Protein AF-A0A951RKL4-F1 (afdb_monomer)

pLDDT: mean 76.98, std 18.25, range [34.16, 98.31]

Mean predicted aligned error: 11.31 Å

Radius of gyration: 22.38 Å; Cα contacts (8 Å, |Δi|>4): 393; chains: 1; bounding box: 59×77×43 Å

Sequence (229 aa):
MKKLFLLIILLLFMQCKGRINQENKEESFIKIDVNESFELIGIPLSTVEEREKELNYKFEFQTIEKQQIYHQDDSQRIEIFIERIKGWNDPGDFHRIRIKKQEKEFVFFNSDGWVIIGEYETQYLNSFSETNEIKSSYVSVQKASDKDILLFAFGYVYASQPGLLSILNLSRFEKPVLIFNDNYNLYNYEDINGDGMLDIMVTKFDKDEVTGLVDFKTYLLKNGGYYIQ

Foldseek 3Di:
DVVVVVVVVVVVVVVPPDPPPPPCPPQPFPFPPPPPADDDPDDDDPDPVSVCVVPVVVFDKDFPDKDWDAQPVDNWIKIWTFIATPPDDADAPTFWIWIDTPNDIDIDGHPQYFDFPCPQQVPAPPVQVVQFPDPDRAWGWHDQASQWIKIWTWGDQVVHQPTWIWIWTPGNDPHIGTQDTDRWDFRDWADPPPPRGTKTKTFRDDPVPDPDDPGIWIFDDPDSHTGTD

Structure (mmCIF, N/CA/C/O backbone):
data_AF-A0A951RKL4-F1
#
_entry.id   AF-A0A951RKL4-F1
#
loop_
_atom_site.group_PDB
_atom_site.id
_atom_site.type_symbol
_atom_site.label_atom_id
_atom_site.label_alt_id
_atom_site.label_comp_id
_atom_site.label_asym_id
_atom_site.label_entity_id
_atom_site.label_seq_id
_atom_site.pdbx_PDB_ins_code
_atom_site.Cartn_x
_atom_site.Cartn_y
_atom_site.Cartn_z
_atom_site.occupancy
_atom_site.B_iso_or_equiv
_atom_site.auth_seq_id
_atom_site.auth_comp_id
_atom_site.auth_asym_id
_atom_site.auth_atom_id
_atom_site.pdbx_PDB_model_num
ATOM 1 N N . MET A 1 1 ? -38.772 53.964 9.518 1.00 61.25 1 MET A N 1
ATOM 2 C CA . MET A 1 1 ? -38.969 53.465 8.135 1.00 61.25 1 MET A CA 1
ATOM 3 C C . MET A 1 1 ? -37.735 52.777 7.539 1.00 61.25 1 MET A C 1
ATOM 5 O O . MET A 1 1 ? -37.883 51.650 7.097 1.00 61.25 1 MET A O 1
ATOM 9 N N . LYS A 1 2 ? -36.514 53.344 7.596 1.00 66.69 2 LYS A N 1
ATOM 10 C CA . LYS A 1 2 ? -35.304 52.710 7.008 1.00 66.69 2 LYS A CA 1
ATOM 11 C C . LYS A 1 2 ? -34.968 51.295 7.528 1.00 66.69 2 LYS A C 1
ATOM 13 O O . LYS A 1 2 ? -34.553 50.450 6.748 1.00 66.69 2 LYS A O 1
ATOM 18 N N . LYS A 1 3 ? -35.205 51.006 8.816 1.00 69.88 3 LYS A N 1
ATOM 19 C CA . LYS A 1 3 ? -34.951 49.672 9.404 1.00 69.88 3 LYS A CA 1
ATOM 20 C C . LYS A 1 3 ? -35.921 48.581 8.921 1.00 69.88 3 LYS A C 1
ATOM 22 O O . LYS A 1 3 ? -35.529 47.427 8.845 1.00 69.88 3 LYS A O 1
ATOM 27 N N . LEU A 1 4 ? -37.154 48.948 8.556 1.00 77.31 4 LEU A N 1
ATOM 28 C CA . LEU A 1 4 ? -38.146 47.995 8.043 1.00 77.31 4 LEU A CA 1
ATOM 29 C C . LEU A 1 4 ? -37.824 47.586 6.597 1.00 77.31 4 LEU A C 1
ATOM 31 O O . LEU A 1 4 ? -37.998 46.432 6.225 1.00 77.31 4 LEU A O 1
ATOM 35 N N . PHE A 1 5 ? -37.275 48.516 5.810 1.00 82.38 5 PHE A N 1
ATOM 36 C CA . PHE A 1 5 ? -36.874 48.259 4.426 1.00 82.38 5 PHE A CA 1
ATOM 37 C C . PHE A 1 5 ? -35.684 47.290 4.335 1.00 82.38 5 PHE A C 1
ATOM 39 O O . PHE A 1 5 ? -35.676 46.402 3.489 1.00 82.38 5 PHE A O 1
ATOM 46 N N . LEU A 1 6 ? -34.718 47.394 5.258 1.00 81.31 6 LEU A N 1
ATOM 47 C CA . LEU A 1 6 ? -33.574 46.477 5.310 1.00 81.31 6 LEU A CA 1
ATOM 48 C C . LEU A 1 6 ? -33.990 45.036 5.660 1.00 81.31 6 LEU A C 1
ATOM 50 O O . LEU A 1 6 ? -33.433 44.089 5.113 1.00 81.31 6 LEU A O 1
ATOM 54 N N . LEU A 1 7 ? -34.986 44.870 6.539 1.00 80.00 7 LEU A N 1
ATOM 55 C CA . LEU A 1 7 ? -35.476 43.553 6.957 1.00 80.00 7 LEU A CA 1
ATOM 56 C C . LEU A 1 7 ? -36.203 42.823 5.814 1.00 80.00 7 LEU A C 1
ATOM 58 O O . LEU A 1 7 ? -36.042 41.618 5.650 1.00 80.00 7 LEU A O 1
ATOM 62 N N . ILE A 1 8 ? -36.960 43.561 4.996 1.00 79.50 8 ILE A N 1
ATOM 63 C CA . ILE A 1 8 ? -37.672 43.009 3.834 1.00 79.50 8 ILE A CA 1
ATOM 64 C C . ILE A 1 8 ? -36.682 42.571 2.746 1.00 79.50 8 ILE A C 1
ATOM 66 O O . ILE A 1 8 ? -36.853 41.502 2.167 1.00 79.50 8 ILE A O 1
ATOM 70 N N . ILE A 1 9 ? -35.609 43.337 2.516 1.00 76.12 9 ILE A N 1
ATOM 71 C CA . ILE A 1 9 ? -34.545 42.940 1.580 1.00 76.12 9 ILE A CA 1
ATOM 72 C C . ILE A 1 9 ? -33.850 41.662 2.071 1.00 76.12 9 ILE A C 1
ATOM 74 O O . ILE A 1 9 ? -33.654 40.740 1.284 1.00 76.12 9 ILE A O 1
ATOM 78 N N . LEU A 1 10 ? -33.549 41.557 3.370 1.00 74.56 10 LEU A N 1
ATOM 79 C CA . LEU A 1 10 ? -32.915 40.359 3.931 1.00 74.56 10 LEU A CA 1
ATOM 80 C C . LEU A 1 10 ? -33.807 39.107 3.803 1.00 74.56 10 LEU A C 1
ATOM 82 O O . LEU A 1 10 ? -33.312 38.023 3.503 1.00 74.56 10 LEU A O 1
ATOM 86 N N . LEU A 1 11 ? -35.124 39.262 3.982 1.00 73.38 11 LEU A N 1
ATOM 87 C CA . LEU A 1 11 ? -36.099 38.176 3.833 1.00 73.38 11 LEU A CA 1
ATOM 88 C C . LEU A 1 11 ? -36.270 37.730 2.373 1.00 73.38 11 LEU A C 1
ATOM 90 O O . LEU A 1 11 ? -36.430 36.537 2.123 1.00 73.38 11 LEU A O 1
ATOM 94 N N . LEU A 1 12 ? -36.175 38.651 1.410 1.00 69.81 12 LEU A N 1
ATOM 95 C CA . LEU A 1 12 ? -36.237 38.323 -0.019 1.00 69.81 12 LEU A CA 1
ATOM 96 C C . LEU A 1 12 ? -34.992 37.559 -0.497 1.00 69.81 12 LEU A C 1
ATOM 98 O O . LEU A 1 12 ? -35.121 36.634 -1.296 1.00 69.81 12 LEU A O 1
ATOM 102 N N . PHE A 1 13 ? -33.805 37.859 0.042 1.00 64.69 13 PHE A N 1
ATOM 103 C CA . PHE A 1 13 ? -32.594 37.086 -0.267 1.00 64.69 13 PHE A CA 1
ATOM 104 C C . PHE A 1 13 ? -32.631 35.656 0.293 1.00 64.69 13 PHE A C 1
ATOM 106 O O . PHE A 1 13 ? -32.022 34.762 -0.292 1.00 64.69 13 PHE A O 1
ATOM 113 N N . MET A 1 14 ? -33.384 35.399 1.368 1.00 63.56 14 MET A N 1
ATOM 114 C CA . MET A 1 14 ? -33.517 34.044 1.919 1.00 63.56 14 MET A CA 1
ATOM 115 C C . MET A 1 14 ? -34.489 33.137 1.151 1.00 63.56 14 MET A C 1
ATOM 117 O O . MET A 1 14 ? -34.418 31.921 1.319 1.00 63.56 14 MET A O 1
ATOM 121 N N . GLN A 1 15 ? -35.351 33.676 0.281 1.00 58.81 15 GLN A N 1
ATOM 122 C CA . GLN A 1 15 ? -36.270 32.858 -0.528 1.00 58.81 15 GLN A CA 1
ATOM 123 C C . GLN A 1 15 ? -35.710 32.436 -1.896 1.00 58.81 15 GLN A C 1
ATOM 125 O O . GLN A 1 15 ? -36.295 31.578 -2.550 1.00 58.81 15 GLN A O 1
ATOM 130 N N . CYS A 1 16 ? -34.535 32.934 -2.295 1.00 50.88 16 CYS A N 1
ATOM 131 C CA . CYS A 1 16 ? -33.830 32.509 -3.512 1.00 50.88 16 CYS A CA 1
ATOM 132 C C . CYS A 1 16 ? -32.824 31.369 -3.266 1.00 50.88 16 CYS A C 1
ATOM 134 O O . CYS A 1 16 ? -31.763 31.325 -3.887 1.00 50.88 16 CYS A O 1
ATOM 136 N N . LYS A 1 17 ? -33.136 30.404 -2.391 1.00 54.94 17 LYS A N 1
ATOM 137 C CA . LYS A 1 17 ? -32.469 29.095 -2.459 1.00 54.94 17 LYS A CA 1
ATOM 138 C C . LYS A 1 17 ? -33.108 28.315 -3.600 1.00 54.94 17 LYS A C 1
ATOM 140 O O . LYS A 1 17 ? -34.121 27.644 -3.422 1.00 54.94 17 LYS A O 1
ATOM 145 N N . GLY A 1 18 ? -32.531 28.490 -4.788 1.00 51.53 18 GLY A N 1
ATOM 146 C CA . GLY A 1 18 ? -32.876 27.734 -5.980 1.00 51.53 18 GLY A CA 1
ATOM 147 C C . GLY A 1 18 ? -32.948 26.250 -5.648 1.00 51.53 18 GLY A C 1
ATOM 148 O O . GLY A 1 18 ? -32.015 25.673 -5.093 1.00 51.53 18 GLY A O 1
ATOM 149 N N . ARG A 1 19 ? -34.096 25.656 -5.961 1.00 47.16 19 ARG A N 1
ATOM 150 C CA . ARG A 1 19 ? -34.312 24.216 -5.944 1.00 47.16 19 ARG A CA 1
ATOM 151 C C . ARG A 1 19 ? -33.462 23.649 -7.079 1.00 47.16 19 ARG A C 1
ATOM 153 O O . ARG A 1 19 ? -33.924 23.533 -8.208 1.00 47.16 19 ARG A O 1
ATOM 160 N N . ILE A 1 20 ? -32.180 23.421 -6.802 1.00 52.56 20 ILE A N 1
ATOM 161 C CA . ILE A 1 20 ? -31.323 22.624 -7.670 1.00 52.56 20 ILE A CA 1
ATOM 162 C C . ILE A 1 20 ? -31.970 21.244 -7.655 1.00 52.56 20 ILE A C 1
ATOM 164 O O . ILE A 1 20 ? -32.036 20.602 -6.607 1.00 52.56 20 ILE A O 1
ATOM 168 N N . ASN A 1 21 ? -32.546 20.847 -8.788 1.00 41.78 21 ASN A N 1
ATOM 169 C CA . ASN A 1 21 ? -32.961 19.473 -9.004 1.00 41.78 21 ASN A CA 1
ATOM 170 C C . ASN A 1 21 ? -31.683 18.637 -8.925 1.00 41.78 21 ASN A C 1
ATOM 172 O O . ASN A 1 21 ? -30.937 18.556 -9.896 1.00 41.78 21 ASN A O 1
ATOM 176 N N . GLN A 1 22 ? -31.398 18.087 -7.745 1.00 46.16 22 GLN A N 1
ATOM 177 C CA . GLN A 1 22 ? -30.510 16.945 -7.628 1.00 46.16 22 GLN A CA 1
ATOM 178 C C . GLN A 1 22 ? -31.199 15.829 -8.404 1.00 46.16 22 GLN A C 1
ATOM 180 O O . GLN A 1 22 ? -32.142 15.204 -7.921 1.00 46.16 22 GLN A O 1
ATOM 185 N N . GLU A 1 23 ? -30.792 15.656 -9.659 1.00 45.03 23 GLU A N 1
ATOM 186 C CA . GLU A 1 23 ? -30.978 14.389 -10.342 1.00 45.03 23 GLU A CA 1
ATOM 187 C C . GLU A 1 23 ? -30.415 13.321 -9.407 1.00 45.03 23 GLU A C 1
ATOM 189 O O . GLU A 1 23 ? -29.250 13.387 -9.009 1.00 45.03 23 GLU A O 1
ATOM 194 N N . ASN A 1 24 ? -31.279 12.395 -8.987 1.00 38.66 24 ASN A N 1
ATOM 195 C CA . ASN A 1 24 ? -30.884 11.191 -8.273 1.00 38.66 24 ASN A CA 1
ATOM 196 C C . ASN A 1 24 ? -29.964 10.400 -9.205 1.00 38.66 24 ASN A C 1
ATOM 198 O O . ASN A 1 24 ? -30.419 9.552 -9.969 1.00 38.66 24 ASN A O 1
ATOM 202 N N . LYS A 1 25 ? -28.672 10.724 -9.180 1.00 44.38 25 LYS A N 1
ATOM 203 C CA . LYS A 1 25 ? -27.627 9.877 -9.727 1.00 44.38 25 LYS A CA 1
ATOM 204 C C . LYS A 1 25 ? -27.652 8.638 -8.838 1.00 44.38 25 LYS A C 1
ATOM 206 O O . LYS A 1 25 ? -27.271 8.716 -7.674 1.00 44.38 25 LYS A O 1
ATOM 211 N N . GLU A 1 26 ? -28.242 7.553 -9.335 1.00 42.75 26 GLU A N 1
ATOM 212 C CA . GLU A 1 26 ? -28.232 6.269 -8.640 1.00 42.75 26 GLU A CA 1
ATOM 213 C C . GLU A 1 26 ? -26.770 5.900 -8.378 1.00 42.75 26 GLU A C 1
ATOM 215 O O . GLU A 1 26 ? -26.019 5.604 -9.305 1.00 42.75 26 GLU A O 1
ATOM 220 N N . GLU A 1 27 ? -26.350 5.998 -7.116 1.00 43.22 27 GLU A N 1
ATOM 221 C CA . GLU A 1 27 ? -25.042 5.528 -6.675 1.00 43.22 27 GLU A CA 1
ATOM 222 C C . GLU A 1 27 ? -24.987 4.022 -6.952 1.00 43.22 27 GLU A C 1
ATOM 224 O O . GLU A 1 27 ? -25.709 3.227 -6.344 1.00 43.22 27 GLU A O 1
ATOM 229 N N . SER A 1 28 ? -24.178 3.615 -7.928 1.00 38.25 28 SER A N 1
ATOM 230 C CA . SER A 1 28 ? -23.975 2.205 -8.230 1.00 38.25 28 SER A CA 1
ATOM 231 C C . SER A 1 28 ? -23.037 1.610 -7.184 1.00 38.25 28 SER A C 1
ATOM 233 O O . SER A 1 28 ? -21.819 1.731 -7.276 1.00 38.25 28 SER A O 1
ATOM 235 N N . PHE A 1 29 ? -23.604 0.965 -6.168 1.00 37.22 29 PHE A N 1
ATOM 236 C CA . PHE A 1 29 ? -22.826 0.299 -5.128 1.00 37.22 29 PHE A CA 1
ATOM 237 C C . PHE A 1 29 ? -22.228 -1.006 -5.661 1.00 37.22 29 PHE A C 1
ATOM 239 O O . PHE A 1 29 ? -22.932 -2.006 -5.810 1.00 37.22 29 PHE A O 1
ATOM 246 N N . ILE A 1 30 ? -20.915 -1.031 -5.891 1.00 40.28 30 ILE A N 1
ATOM 247 C CA . ILE A 1 30 ? -20.192 -2.297 -6.033 1.00 40.28 30 ILE A CA 1
ATOM 248 C C . ILE A 1 30 ? -19.962 -2.835 -4.625 1.00 40.28 30 ILE A C 1
ATOM 250 O O . ILE A 1 30 ? -19.127 -2.341 -3.870 1.00 40.28 30 ILE A O 1
ATOM 254 N N . LYS A 1 31 ? -20.757 -3.833 -4.242 1.00 41.31 31 LYS A N 1
ATOM 255 C CA . LYS A 1 31 ? -20.554 -4.561 -2.995 1.00 41.31 31 LYS A CA 1
ATOM 256 C C . LYS A 1 31 ? -19.381 -5.511 -3.213 1.00 41.31 31 LYS A C 1
ATOM 258 O O . LYS A 1 31 ? -19.539 -6.532 -3.869 1.00 41.31 31 LYS A O 1
ATOM 263 N N . ILE A 1 32 ? -18.215 -5.150 -2.692 1.00 44.19 32 ILE A N 1
ATOM 264 C CA . ILE A 1 32 ? -17.063 -6.050 -2.678 1.00 44.19 32 ILE A CA 1
ATOM 265 C C . ILE A 1 32 ? -17.410 -7.236 -1.776 1.00 44.19 32 ILE A C 1
ATOM 267 O O . ILE A 1 32 ? -17.592 -7.063 -0.567 1.00 44.19 32 ILE A O 1
ATOM 271 N N . ASP A 1 33 ? -17.535 -8.428 -2.359 1.00 44.62 33 ASP A N 1
ATOM 272 C CA . ASP A 1 33 ? -17.626 -9.653 -1.575 1.00 44.62 33 ASP A CA 1
ATOM 273 C C . ASP A 1 33 ? -16.240 -9.956 -1.006 1.00 44.62 33 ASP A C 1
ATOM 275 O O . ASP A 1 33 ? -15.309 -10.319 -1.715 1.00 44.62 33 ASP A O 1
ATOM 279 N N . VAL A 1 34 ? -16.090 -9.781 0.305 1.00 43.56 34 VAL A N 1
ATOM 280 C CA . VAL A 1 34 ? -14.826 -10.018 1.020 1.00 43.56 34 VAL A CA 1
ATOM 281 C C . VAL A 1 34 ? -14.437 -11.512 1.011 1.00 43.56 34 VAL A C 1
ATOM 283 O O . VAL A 1 34 ? -13.336 -11.861 1.438 1.00 43.56 34 VAL A O 1
ATOM 286 N N . ASN A 1 35 ? -15.321 -12.401 0.532 1.00 39.44 35 ASN A N 1
ATOM 287 C CA . ASN A 1 35 ? -15.018 -13.814 0.296 1.00 39.44 35 ASN A CA 1
ATOM 288 C C . ASN A 1 35 ? -14.429 -14.097 -1.092 1.00 39.44 35 ASN A C 1
ATOM 290 O O . ASN A 1 35 ? -13.908 -15.193 -1.304 1.00 39.44 35 ASN A O 1
ATOM 294 N N . GLU A 1 36 ? -14.476 -13.142 -2.021 1.00 36.69 36 GLU A N 1
ATOM 295 C CA . GLU A 1 36 ? -13.765 -13.250 -3.288 1.00 36.69 36 GLU A CA 1
ATOM 296 C C . GLU A 1 36 ? -12.324 -12.807 -3.052 1.00 36.69 36 GLU A C 1
ATOM 298 O O . GLU A 1 36 ? -12.005 -11.642 -2.817 1.00 36.69 36 GLU A O 1
ATOM 303 N N . SER A 1 37 ? -11.427 -13.787 -3.016 1.00 34.16 37 SER A N 1
ATOM 304 C CA . SER A 1 37 ? -9.998 -13.541 -2.936 1.00 34.16 37 SER A CA 1
ATOM 305 C C . SER A 1 37 ? -9.585 -12.693 -4.132 1.00 34.16 37 SER A C 1
ATOM 307 O O . SER A 1 37 ? -9.582 -13.197 -5.252 1.00 34.16 37 SER A O 1
ATOM 309 N N . PHE A 1 38 ? -9.231 -11.430 -3.896 1.00 34.81 38 PHE A N 1
ATOM 310 C CA . PHE A 1 38 ? -8.643 -10.576 -4.917 1.00 34.81 38 PHE A CA 1
ATOM 311 C C . PHE A 1 38 ? -7.459 -11.304 -5.551 1.00 34.81 38 PHE A C 1
ATOM 313 O O . PHE A 1 38 ? -6.471 -11.633 -4.883 1.00 34.81 38 PHE A O 1
ATOM 320 N N . GLU A 1 39 ? -7.629 -11.637 -6.827 1.00 34.84 39 GLU A N 1
ATOM 321 C CA . GLU A 1 39 ? -6.631 -12.305 -7.637 1.00 34.84 39 GLU A CA 1
ATOM 322 C C . GLU A 1 39 ? -5.405 -11.399 -7.732 1.00 34.84 39 GLU A C 1
ATOM 324 O O . GLU A 1 39 ? -5.402 -10.345 -8.364 1.00 34.84 39 GLU A O 1
ATOM 329 N N . LEU A 1 40 ? -4.337 -11.839 -7.073 1.00 40.59 40 LEU A N 1
ATOM 330 C CA . LEU A 1 40 ? -2.988 -11.570 -7.535 1.00 40.59 40 LEU A CA 1
ATOM 331 C C . LEU A 1 40 ? -2.926 -11.937 -9.021 1.00 40.59 40 LEU A C 1
ATOM 333 O O . LEU A 1 40 ? -3.221 -13.077 -9.382 1.00 40.59 40 LEU A O 1
ATOM 337 N N . ILE A 1 41 ? -2.577 -10.966 -9.863 1.00 39.69 41 ILE A N 1
ATOM 338 C CA . ILE A 1 41 ? -2.379 -11.176 -11.295 1.00 39.69 41 ILE A CA 1
ATOM 339 C C . ILE A 1 41 ? -1.267 -12.222 -11.456 1.00 39.69 41 ILE A C 1
ATOM 341 O O . ILE A 1 41 ? -0.130 -12.002 -11.046 1.00 39.69 41 ILE A O 1
ATOM 345 N N . GLY A 1 42 ? -1.635 -13.383 -12.002 1.00 34.69 42 GLY A N 1
ATOM 346 C CA . GLY A 1 42 ? -0.745 -14.516 -12.255 1.00 34.69 42 GLY A CA 1
ATOM 347 C C . GLY A 1 42 ? -1.362 -15.850 -11.828 1.00 34.69 42 GLY A C 1
ATOM 348 O O . GLY A 1 42 ? -1.323 -16.177 -10.653 1.00 34.69 42 GLY A O 1
ATOM 349 N N . ILE A 1 43 ? -1.911 -16.582 -12.811 1.00 39.00 43 ILE A N 1
ATOM 350 C CA . ILE A 1 43 ? -2.326 -18.008 -12.862 1.00 39.00 43 ILE A CA 1
ATOM 351 C C . ILE A 1 43 ? -2.906 -18.618 -11.558 1.00 39.00 43 ILE A C 1
ATOM 353 O O . ILE A 1 43 ? -2.219 -18.690 -10.542 1.00 39.00 43 ILE A O 1
ATOM 357 N N . PRO A 1 44 ? -4.125 -19.200 -11.585 1.00 36.09 44 PRO A N 1
ATOM 358 C CA . PRO A 1 44 ? -4.753 -19.772 -10.396 1.00 36.09 44 PRO A CA 1
ATOM 359 C C . PRO A 1 44 ? -3.930 -20.932 -9.817 1.00 36.09 44 PRO A C 1
ATOM 361 O O . PRO A 1 44 ? -3.906 -22.039 -10.352 1.00 36.09 44 PRO A O 1
ATOM 364 N N . LEU A 1 45 ? -3.289 -20.671 -8.682 1.00 46.03 45 LEU A N 1
ATOM 365 C CA . LEU A 1 45 ? -2.742 -21.672 -7.775 1.00 46.03 45 LEU A CA 1
ATOM 366 C C . LEU A 1 45 ? -3.694 -21.736 -6.579 1.00 46.03 45 LEU A C 1
ATOM 368 O O . LEU A 1 45 ? -3.924 -20.732 -5.902 1.00 46.03 45 LEU A O 1
ATOM 372 N N . SER A 1 46 ? -4.308 -22.900 -6.374 1.00 47.50 46 SER A N 1
ATOM 373 C CA . SER A 1 46 ? -5.513 -23.104 -5.558 1.00 47.50 46 SER A CA 1
ATOM 374 C C . SER A 1 46 ? -5.387 -22.721 -4.081 1.00 47.50 46 SER A C 1
ATOM 376 O O . SER A 1 46 ? -6.407 -22.567 -3.411 1.00 47.50 46 SER A O 1
ATOM 378 N N . THR A 1 47 ? -4.173 -22.533 -3.554 1.00 58.91 47 THR A N 1
ATOM 379 C CA . THR A 1 47 ? -3.948 -22.133 -2.159 1.00 58.91 47 THR A CA 1
ATOM 380 C C . THR A 1 47 ? -2.743 -21.194 -1.998 1.00 58.91 47 THR A C 1
ATOM 382 O O . THR A 1 47 ? -1.815 -21.177 -2.807 1.00 58.91 47 THR A O 1
ATOM 385 N N . VAL A 1 48 ? -2.742 -20.378 -0.933 1.00 55.81 48 VAL A N 1
ATOM 386 C CA . VAL A 1 48 ? -1.583 -19.543 -0.541 1.00 55.81 48 VAL A CA 1
ATOM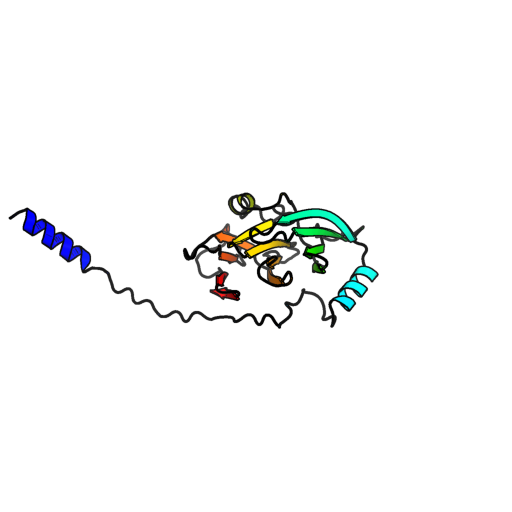 387 C C . VAL A 1 48 ? -0.363 -20.414 -0.220 1.00 55.81 48 VAL A C 1
ATOM 389 O O . VAL A 1 48 ? 0.737 -20.066 -0.624 1.00 55.81 48 VAL A O 1
ATOM 392 N N . GLU A 1 49 ? -0.558 -21.578 0.407 1.00 60.66 49 GLU A N 1
ATOM 393 C CA . GLU A 1 49 ? 0.522 -22.534 0.697 1.00 60.66 49 GLU A CA 1
ATOM 394 C C . GLU A 1 49 ? 1.154 -23.113 -0.575 1.00 60.66 49 GLU A C 1
ATOM 396 O O . GLU A 1 49 ? 2.375 -23.234 -0.650 1.00 60.66 49 GLU A O 1
ATOM 401 N N . GLU A 1 50 ? 0.363 -23.433 -1.605 1.00 60.34 50 GLU A N 1
ATOM 402 C CA . GLU A 1 50 ? 0.894 -23.877 -2.901 1.00 60.34 50 GLU A CA 1
ATOM 403 C C . GLU A 1 50 ? 1.641 -22.751 -3.623 1.00 60.34 50 GLU A C 1
ATOM 405 O O . GLU A 1 50 ? 2.723 -22.996 -4.158 1.00 60.34 50 GLU A O 1
ATOM 410 N N . ARG A 1 51 ? 1.129 -21.512 -3.562 1.00 62.53 51 ARG A N 1
ATOM 411 C CA . ARG A 1 51 ? 1.811 -20.320 -4.098 1.00 62.53 51 ARG A CA 1
ATOM 412 C C . ARG A 1 51 ? 3.138 -20.056 -3.409 1.00 62.53 51 ARG A C 1
ATOM 414 O O . ARG A 1 51 ? 4.146 -19.881 -4.083 1.00 62.53 51 ARG A O 1
ATOM 421 N N . GLU A 1 52 ? 3.161 -20.047 -2.082 1.00 61.66 52 GLU A N 1
ATOM 422 C CA . GLU A 1 52 ? 4.387 -19.837 -1.313 1.00 61.66 52 GLU A CA 1
ATOM 423 C C . GLU A 1 52 ? 5.384 -20.965 -1.538 1.00 61.66 52 GLU A C 1
ATOM 425 O O . GLU A 1 52 ? 6.578 -20.705 -1.684 1.00 61.66 52 GLU A O 1
ATOM 430 N N . LYS A 1 53 ? 4.914 -22.213 -1.618 1.00 65.75 53 LYS A N 1
ATOM 431 C CA . LYS A 1 53 ? 5.770 -23.358 -1.916 1.00 65.75 53 LYS A CA 1
ATOM 432 C C . LYS A 1 53 ? 6.370 -23.257 -3.313 1.00 65.75 53 LYS A C 1
ATOM 434 O O . LYS A 1 53 ? 7.560 -23.501 -3.456 1.00 65.75 53 LYS A O 1
ATOM 439 N N . GLU A 1 54 ? 5.594 -22.888 -4.328 1.00 64.25 54 GLU A N 1
ATOM 440 C CA . GLU A 1 54 ? 6.097 -22.776 -5.698 1.00 64.25 54 GLU A CA 1
ATOM 441 C C . GLU A 1 54 ? 7.010 -21.555 -5.888 1.00 64.25 54 GLU A C 1
ATOM 443 O O . GLU A 1 54 ? 8.082 -21.677 -6.483 1.00 64.25 54 GLU A O 1
ATOM 448 N N . LEU A 1 55 ? 6.641 -20.397 -5.333 1.00 66.00 55 LEU A N 1
ATOM 449 C CA . LEU A 1 55 ? 7.443 -19.175 -5.412 1.00 66.00 55 LEU A CA 1
ATOM 450 C C . LEU A 1 55 ? 8.748 -19.298 -4.624 1.00 66.00 55 LEU A C 1
ATOM 452 O O . LEU A 1 55 ? 9.795 -18.952 -5.160 1.00 66.00 55 LEU A O 1
ATOM 456 N N . ASN A 1 56 ? 8.724 -19.840 -3.400 1.00 62.53 56 ASN A N 1
ATOM 457 C CA . ASN A 1 56 ? 9.955 -20.091 -2.639 1.00 62.53 56 ASN A CA 1
ATOM 458 C C . ASN A 1 56 ? 10.792 -21.228 -3.246 1.00 62.53 56 ASN A C 1
ATOM 460 O O . ASN A 1 56 ? 11.997 -21.278 -3.020 1.00 62.53 56 ASN A O 1
ATOM 464 N N . TYR A 1 57 ? 10.184 -22.144 -4.008 1.00 62.12 57 TYR A N 1
ATOM 465 C CA . TYR A 1 57 ? 10.933 -23.162 -4.747 1.00 62.12 57 TYR A CA 1
ATOM 466 C C . TYR A 1 57 ? 11.652 -22.575 -5.970 1.00 62.12 57 TYR A C 1
ATOM 468 O O . TYR A 1 57 ? 12.741 -23.029 -6.313 1.00 62.12 57 TYR A O 1
ATOM 476 N N . LYS A 1 58 ? 11.063 -21.568 -6.626 1.00 73.88 58 LYS A N 1
ATOM 477 C CA . LYS A 1 58 ? 11.622 -20.946 -7.837 1.00 73.88 58 LYS A CA 1
ATOM 478 C C . LYS A 1 58 ? 12.552 -19.767 -7.552 1.00 73.88 58 LYS A C 1
ATOM 480 O O . LYS A 1 58 ? 13.482 -19.545 -8.323 1.00 73.88 58 LYS A O 1
ATOM 485 N N . PHE A 1 59 ? 12.319 -19.025 -6.471 1.00 84.81 59 PHE A N 1
ATOM 486 C CA . PHE A 1 59 ? 12.997 -17.761 -6.206 1.00 84.81 59 PHE A CA 1
ATOM 487 C C . PHE A 1 59 ? 13.502 -17.670 -4.769 1.00 84.81 59 PHE A C 1
ATOM 489 O O . PHE A 1 59 ? 12.771 -17.894 -3.804 1.00 84.81 59 PHE A O 1
ATOM 496 N N . GLU A 1 60 ? 14.7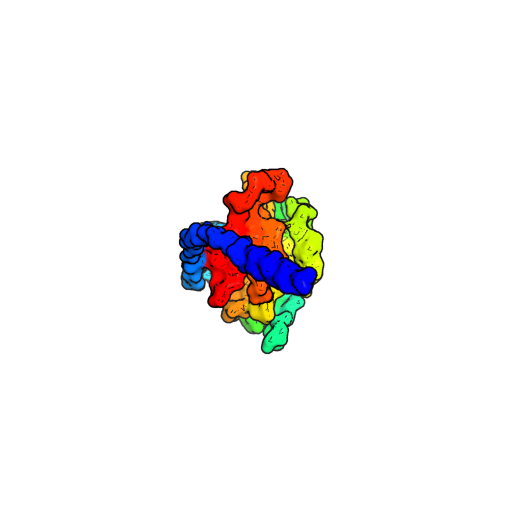55 -17.246 -4.623 1.00 90.88 60 GLU A N 1
ATOM 497 C CA . GLU A 1 60 ? 15.261 -16.778 -3.340 1.00 90.88 60 GLU A CA 1
ATOM 498 C C . GLU A 1 60 ? 14.949 -15.295 -3.174 1.00 90.88 60 GLU A C 1
ATOM 500 O O . GLU A 1 60 ? 15.234 -14.496 -4.062 1.00 90.88 60 GLU A O 1
ATOM 505 N N . PHE A 1 61 ? 14.440 -14.906 -2.008 1.00 92.81 61 PHE A N 1
ATOM 506 C CA . PHE A 1 61 ? 14.166 -13.507 -1.694 1.00 92.81 61 PHE A CA 1
ATOM 507 C C . PHE A 1 61 ? 15.184 -12.944 -0.699 1.00 92.81 61 PHE A C 1
ATOM 509 O O . PHE A 1 61 ? 15.722 -13.652 0.157 1.00 92.81 61 PHE A O 1
ATOM 516 N N . GLN A 1 62 ? 15.447 -11.647 -0.812 1.00 95.81 62 GLN A N 1
ATOM 517 C CA . GLN A 1 62 ? 16.246 -10.860 0.118 1.00 95.81 62 GLN A CA 1
ATOM 518 C C . GLN A 1 62 ? 15.390 -9.721 0.665 1.00 95.81 62 GLN A C 1
ATOM 520 O O . GLN A 1 62 ? 14.860 -8.923 -0.106 1.00 95.81 62 GLN A O 1
ATOM 525 N N . THR A 1 63 ? 15.307 -9.611 1.992 1.00 97.62 63 THR A N 1
ATOM 526 C CA . THR A 1 63 ? 14.760 -8.419 2.648 1.00 97.62 63 THR A CA 1
ATOM 527 C C . THR A 1 63 ? 15.682 -7.234 2.413 1.00 97.62 63 THR A C 1
ATOM 529 O O . THR A 1 63 ? 16.855 -7.271 2.785 1.00 97.62 63 THR A O 1
ATOM 532 N N . ILE A 1 64 ? 15.134 -6.196 1.788 1.00 97.94 64 ILE A N 1
ATOM 533 C CA . ILE A 1 64 ? 15.824 -4.937 1.498 1.00 97.94 64 ILE A CA 1
ATOM 534 C C . ILE A 1 64 ? 15.369 -3.813 2.423 1.00 97.94 64 ILE A C 1
ATOM 536 O O . ILE A 1 64 ? 16.136 -2.890 2.674 1.00 97.94 64 ILE A O 1
ATOM 540 N N . GLU A 1 65 ? 14.167 -3.919 2.991 1.00 98.31 65 GLU A N 1
ATOM 541 C CA . GLU A 1 65 ? 13.682 -2.975 3.989 1.00 98.31 65 GLU A CA 1
ATOM 542 C C . GLU A 1 65 ? 12.787 -3.673 5.016 1.00 98.31 65 GLU A C 1
ATOM 544 O O . GLU A 1 65 ? 12.074 -4.629 4.703 1.00 98.31 65 GLU A O 1
ATOM 549 N N . LYS A 1 66 ? 12.824 -3.190 6.260 1.00 98.12 66 LYS A N 1
ATOM 550 C CA . LYS A 1 66 ? 11.916 -3.607 7.327 1.00 98.12 66 LYS A CA 1
ATOM 551 C C . LYS A 1 66 ? 11.390 -2.377 8.052 1.00 98.12 66 LYS A C 1
ATOM 553 O O . LYS A 1 66 ? 12.173 -1.581 8.560 1.00 98.12 66 LYS A O 1
ATOM 558 N N . GLN A 1 67 ? 10.074 -2.286 8.164 1.00 98.06 67 GLN A N 1
ATOM 559 C CA . GLN A 1 67 ? 9.357 -1.179 8.781 1.00 98.06 67 GLN A CA 1
ATOM 560 C C . GLN A 1 67 ? 8.429 -1.701 9.872 1.00 98.06 67 GLN A C 1
ATOM 562 O O . GLN A 1 67 ? 8.082 -2.886 9.909 1.00 98.06 67 GLN A O 1
ATOM 567 N N . GLN A 1 68 ? 8.075 -0.830 10.809 1.00 96.50 68 GLN A N 1
ATOM 568 C CA . GLN A 1 68 ? 7.202 -1.172 11.925 1.00 96.50 68 GLN A CA 1
ATOM 569 C C . GLN A 1 68 ? 6.252 -0.024 12.198 1.00 96.50 68 GLN A C 1
ATOM 571 O O . GLN A 1 68 ? 6.681 1.124 12.270 1.00 96.50 68 GLN A O 1
ATOM 576 N N . ILE A 1 69 ? 4.987 -0.363 12.401 1.00 94.94 69 ILE A N 1
ATOM 577 C CA . ILE A 1 69 ? 3.944 0.585 12.780 1.00 94.94 69 ILE A CA 1
ATOM 578 C C . ILE A 1 69 ? 3.137 0.032 13.951 1.00 94.94 69 ILE A C 1
ATOM 580 O O . ILE A 1 69 ? 3.093 -1.182 14.187 1.00 94.94 69 ILE A O 1
ATOM 584 N N . TYR A 1 70 ? 2.495 0.942 14.675 1.00 91.31 70 TYR A N 1
ATOM 585 C CA . TYR A 1 70 ? 1.642 0.641 15.817 1.00 91.31 70 TYR A CA 1
ATOM 586 C C . TYR A 1 70 ? 0.244 1.186 15.540 1.00 91.31 70 TYR A C 1
ATOM 588 O O . TYR A 1 70 ? 0.099 2.344 15.144 1.00 91.31 70 TYR A O 1
ATOM 596 N N . HIS A 1 71 ? -0.778 0.354 15.731 1.00 84.38 71 HIS A N 1
ATOM 597 C CA . HIS A 1 71 ? -2.167 0.797 15.658 1.00 84.38 71 HIS A CA 1
ATOM 598 C C . HIS A 1 71 ? -2.537 1.571 16.936 1.00 84.38 71 HIS A C 1
ATOM 600 O O . HIS A 1 71 ? -2.090 1.202 18.019 1.00 84.38 71 HIS A O 1
ATOM 606 N N . GLN A 1 72 ? -3.326 2.648 16.835 1.00 75.00 72 GLN A N 1
ATOM 607 C CA . GLN A 1 72 ? -3.606 3.527 17.985 1.00 75.00 72 GLN A CA 1
ATOM 608 C C . GLN A 1 72 ? -4.373 2.821 19.111 1.00 75.00 72 GLN A C 1
ATOM 610 O O . GLN A 1 72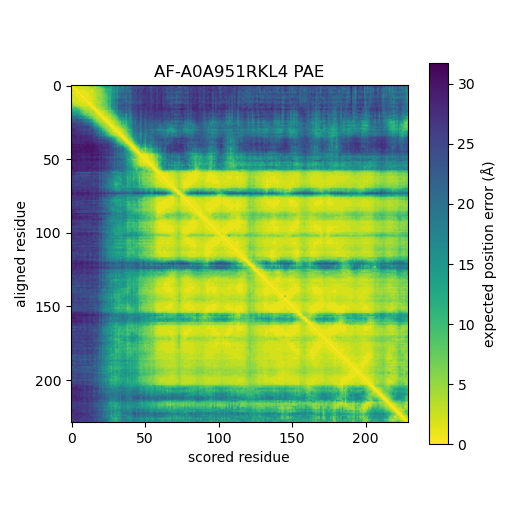 ? -4.045 3.007 20.281 1.00 75.00 72 GLN A O 1
ATOM 615 N N . ASP A 1 73 ? -5.345 1.983 18.753 1.00 71.38 73 ASP A N 1
ATOM 616 C CA . ASP A 1 73 ? -6.224 1.329 19.730 1.00 71.38 73 ASP A CA 1
ATOM 617 C C . ASP A 1 73 ? -5.645 0.061 20.354 1.00 71.38 73 ASP A C 1
ATOM 619 O O . ASP A 1 73 ? -6.224 -0.494 21.287 1.00 71.38 73 ASP A O 1
ATOM 623 N N . ASP A 1 74 ? -4.525 -0.442 19.846 1.00 56.03 74 ASP A N 1
ATOM 624 C CA . ASP A 1 74 ? -4.091 -1.767 20.231 1.00 56.03 74 ASP A CA 1
ATOM 625 C C . ASP A 1 74 ? -2.582 -1.867 20.109 1.00 56.03 74 ASP A C 1
ATOM 627 O O . ASP A 1 74 ? -2.008 -1.577 19.063 1.00 56.03 74 ASP A O 1
ATOM 631 N N . SER A 1 75 ? -1.939 -2.365 21.159 1.00 69.56 75 SER A N 1
ATOM 632 C CA . SER A 1 75 ? -0.528 -2.787 21.221 1.00 69.56 75 SER A CA 1
ATOM 633 C C . SER A 1 75 ? -0.056 -3.725 20.082 1.00 69.56 75 SER A C 1
ATOM 635 O O . SER A 1 75 ? 1.070 -4.227 20.092 1.00 69.56 75 SER A O 1
ATOM 637 N N . GLN A 1 76 ? -0.909 -3.965 19.086 1.00 83.56 76 GLN A N 1
ATOM 638 C CA . GLN A 1 76 ? -0.668 -4.644 17.833 1.00 83.56 76 GLN A CA 1
ATOM 639 C C . GLN A 1 76 ? 0.377 -3.910 16.996 1.00 83.56 76 GLN A C 1
ATOM 641 O O . GLN A 1 76 ? 0.121 -2.967 16.245 1.00 83.56 76 GLN A O 1
ATOM 646 N N . ARG A 1 77 ? 1.588 -4.436 17.113 1.00 92.88 77 ARG A N 1
ATOM 647 C CA . ARG A 1 77 ? 2.703 -4.171 16.221 1.00 92.88 77 ARG A CA 1
ATOM 648 C C . ARG A 1 77 ? 2.469 -4.862 14.879 1.00 92.88 77 ARG A C 1
ATOM 650 O O . ARG A 1 77 ? 2.230 -6.072 14.833 1.00 92.88 77 ARG A O 1
ATOM 657 N N . ILE A 1 78 ? 2.595 -4.095 13.802 1.00 95.00 78 ILE A N 1
ATOM 658 C CA . ILE A 1 78 ? 2.627 -4.603 12.431 1.00 95.00 78 ILE A CA 1
ATOM 659 C C . ILE A 1 78 ? 4.051 -4.408 11.916 1.00 95.00 78 ILE A C 1
ATOM 661 O O . ILE A 1 78 ? 4.570 -3.291 11.911 1.00 95.00 78 ILE A O 1
ATOM 665 N N . GLU A 1 79 ? 4.703 -5.495 11.515 1.00 97.06 79 GLU A N 1
ATOM 666 C CA . GLU A 1 79 ? 6.002 -5.450 10.846 1.00 97.06 79 GLU A CA 1
ATOM 667 C C . GLU A 1 79 ? 5.799 -5.638 9.343 1.00 97.06 79 GLU A C 1
ATOM 669 O O . GLU A 1 79 ? 5.124 -6.572 8.915 1.00 97.06 79 GLU A O 1
ATOM 674 N N . ILE A 1 80 ? 6.404 -4.767 8.546 1.00 97.88 80 ILE A N 1
ATOM 675 C CA . ILE A 1 80 ? 6.350 -4.807 7.086 1.00 97.88 80 ILE A CA 1
ATOM 676 C C . ILE A 1 80 ? 7.763 -5.099 6.593 1.00 97.88 80 ILE A C 1
ATOM 678 O O . ILE A 1 80 ? 8.715 -4.435 6.999 1.00 97.88 80 ILE A O 1
ATOM 682 N N . PHE A 1 81 ? 7.911 -6.096 5.736 1.00 97.62 81 PHE A N 1
ATOM 683 C CA . PHE A 1 81 ? 9.169 -6.487 5.120 1.00 97.62 81 PHE A CA 1
ATOM 684 C C . PHE A 1 81 ? 9.033 -6.313 3.613 1.00 97.62 81 PHE A C 1
ATOM 686 O O . PHE A 1 81 ? 8.143 -6.898 2.994 1.00 97.62 81 PHE A O 1
ATOM 693 N N . ILE A 1 82 ? 9.928 -5.520 3.038 1.00 98.19 82 ILE A N 1
ATOM 694 C CA . ILE A 1 82 ? 10.033 -5.314 1.598 1.00 98.19 82 ILE A CA 1
ATOM 695 C C . ILE A 1 82 ? 11.152 -6.205 1.087 1.00 98.19 82 ILE A C 1
ATOM 697 O O . ILE A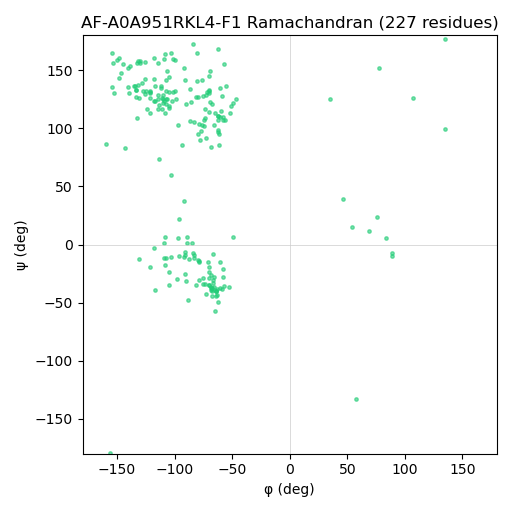 1 82 ? 12.272 -6.192 1.614 1.00 98.19 82 ILE A O 1
ATOM 701 N N . GLU A 1 83 ? 10.834 -7.030 0.099 1.00 96.88 83 GLU A N 1
ATOM 702 C CA . GLU A 1 83 ? 11.683 -8.121 -0.346 1.00 96.88 83 GLU A CA 1
ATOM 703 C C . GLU A 1 83 ? 11.783 -8.149 -1.873 1.00 96.88 83 GLU A C 1
ATOM 705 O O . GLU A 1 83 ? 10.794 -8.019 -2.600 1.00 96.88 83 GLU A O 1
ATOM 710 N N . ARG A 1 84 ? 13.002 -8.360 -2.368 1.00 95.81 84 ARG A N 1
ATOM 711 C CA . ARG A 1 84 ? 13.288 -8.540 -3.796 1.00 95.81 84 ARG A CA 1
ATOM 712 C C . ARG A 1 84 ? 13.786 -9.949 -4.073 1.00 95.81 84 ARG A C 1
ATOM 714 O O . ARG A 1 84 ? 14.363 -10.582 -3.187 1.00 95.81 84 ARG A O 1
ATOM 721 N N . ILE A 1 85 ? 13.621 -10.413 -5.304 1.00 94.38 85 ILE A N 1
ATOM 722 C CA . ILE A 1 85 ? 14.218 -11.667 -5.765 1.00 94.38 85 ILE A CA 1
ATOM 723 C C . ILE A 1 85 ? 15.744 -11.478 -5.872 1.00 94.38 85 ILE A C 1
ATOM 725 O O . ILE A 1 85 ? 16.231 -10.470 -6.387 1.00 94.38 85 ILE A O 1
ATOM 729 N N . LYS A 1 86 ? 16.533 -12.422 -5.353 1.00 94.75 86 LYS A N 1
ATOM 730 C CA . LYS A 1 86 ? 18.000 -12.384 -5.423 1.00 94.75 86 LYS A CA 1
ATOM 731 C C . LYS A 1 86 ? 18.477 -12.619 -6.853 1.00 94.75 86 LYS A C 1
ATOM 733 O O . LYS A 1 86 ? 18.076 -13.587 -7.487 1.00 94.75 86 LYS A O 1
ATOM 738 N N . GLY A 1 87 ? 19.393 -11.771 -7.320 1.00 92.06 87 GLY A N 1
ATOM 739 C CA . GLY A 1 87 ? 19.986 -11.895 -8.658 1.00 92.06 87 GLY A CA 1
ATOM 740 C C . GLY A 1 87 ? 19.013 -11.612 -9.806 1.00 92.06 87 GLY A C 1
ATOM 741 O O . GLY A 1 87 ? 19.337 -11.913 -10.951 1.00 92.06 87 GLY A O 1
ATOM 742 N N . TRP A 1 88 ? 17.838 -11.058 -9.501 1.00 90.31 88 TRP A N 1
ATOM 743 C CA . TRP A 1 88 ? 16.867 -10.626 -10.494 1.00 90.31 88 TRP A CA 1
ATOM 744 C C . TRP A 1 88 ? 17.380 -9.392 -11.229 1.00 90.31 88 TRP A C 1
ATOM 746 O O . TRP A 1 88 ? 17.841 -8.446 -10.590 1.00 90.31 88 TRP A O 1
ATOM 756 N N . ASN A 1 89 ? 17.324 -9.434 -12.558 1.00 87.31 89 ASN A N 1
ATOM 757 C CA . ASN A 1 89 ? 17.798 -8.359 -13.431 1.00 87.31 89 ASN A CA 1
ATOM 758 C C . ASN A 1 89 ? 16.673 -7.754 -14.283 1.00 87.31 89 ASN A C 1
ATOM 760 O O . ASN A 1 89 ? 16.941 -6.818 -15.036 1.00 87.31 89 ASN A O 1
ATOM 764 N N . ASP A 1 90 ? 15.453 -8.292 -14.193 1.00 86.62 90 ASP A N 1
ATOM 765 C CA . ASP A 1 90 ? 14.295 -7.730 -14.887 1.00 86.62 90 ASP A CA 1
ATOM 766 C C . ASP A 1 90 ? 13.739 -6.531 -14.088 1.00 86.62 90 ASP A C 1
ATOM 768 O O . ASP A 1 90 ? 14.120 -6.340 -12.926 1.00 86.62 90 ASP A O 1
ATOM 772 N N . PRO A 1 91 ? 12.884 -5.688 -14.699 1.00 86.62 91 PRO A N 1
ATOM 773 C CA . PRO A 1 91 ? 12.352 -4.497 -14.044 1.00 86.62 91 PRO A CA 1
ATOM 774 C C . PRO A 1 91 ? 11.605 -4.785 -12.735 1.00 86.62 91 PRO A C 1
ATOM 776 O O . PRO A 1 91 ? 11.072 -5.874 -12.535 1.00 86.62 91 PRO A O 1
ATOM 779 N N . GLY A 1 92 ? 11.553 -3.769 -11.870 1.00 90.62 92 GLY A N 1
ATOM 780 C CA . GLY A 1 92 ? 10.967 -3.852 -10.535 1.00 90.62 92 GLY A CA 1
ATOM 781 C C . GLY A 1 92 ? 12.029 -3.850 -9.436 1.00 90.62 92 GLY A C 1
ATOM 782 O O . GLY A 1 92 ? 12.938 -4.680 -9.404 1.00 90.62 92 GLY A O 1
ATOM 783 N N . ASP A 1 93 ? 11.891 -2.932 -8.488 1.00 94.62 93 ASP A N 1
ATOM 784 C CA . ASP A 1 93 ? 12.819 -2.770 -7.367 1.00 94.62 93 ASP A CA 1
ATOM 785 C C . ASP A 1 93 ? 12.579 -3.806 -6.265 1.00 94.62 93 ASP A C 1
ATOM 787 O O . ASP A 1 93 ? 13.506 -4.247 -5.574 1.00 94.62 93 ASP A O 1
ATOM 791 N N . PHE A 1 94 ? 11.328 -4.240 -6.106 1.00 96.06 94 PHE A N 1
ATOM 792 C CA . PHE A 1 94 ? 10.935 -5.284 -5.168 1.00 96.06 94 PHE A CA 1
ATOM 793 C C . PHE A 1 94 ? 9.724 -6.057 -5.679 1.00 96.06 94 PHE A C 1
ATOM 795 O O . PHE A 1 94 ? 8.987 -5.597 -6.535 1.00 96.06 94 PHE A O 1
ATOM 802 N N . HIS A 1 95 ? 9.535 -7.270 -5.170 1.00 94.00 95 HIS A N 1
ATOM 803 C CA . HIS A 1 95 ? 8.550 -8.209 -5.722 1.00 94.00 95 HIS A CA 1
ATOM 804 C C . HIS A 1 95 ? 7.660 -8.805 -4.646 1.00 94.00 95 HIS A C 1
ATOM 806 O O . HIS A 1 95 ? 6.662 -9.449 -4.952 1.00 94.00 95 HIS A O 1
ATOM 812 N N . ARG A 1 96 ? 8.022 -8.637 -3.371 1.00 94.00 96 ARG A N 1
ATOM 813 C CA . ARG A 1 96 ? 7.300 -9.252 -2.269 1.00 94.00 96 ARG A CA 1
ATOM 814 C C . ARG A 1 96 ? 7.178 -8.296 -1.094 1.00 94.00 96 ARG A C 1
ATOM 816 O O . ARG A 1 96 ? 8.162 -7.715 -0.643 1.00 94.00 96 ARG A O 1
ATOM 823 N N . ILE A 1 97 ? 5.954 -8.170 -0.598 1.00 96.62 97 ILE A N 1
ATOM 824 C CA . ILE A 1 97 ? 5.630 -7.490 0.651 1.00 96.62 97 ILE A CA 1
ATOM 825 C C . ILE A 1 97 ? 5.179 -8.572 1.618 1.00 96.62 97 ILE A C 1
ATOM 827 O O . ILE A 1 97 ? 4.172 -9.246 1.398 1.00 96.62 97 ILE A O 1
ATOM 831 N N . ARG A 1 98 ? 5.937 -8.747 2.694 1.00 94.81 98 ARG A N 1
ATOM 832 C CA . ARG A 1 98 ? 5.613 -9.688 3.761 1.00 94.81 98 ARG A CA 1
ATOM 833 C C . ARG A 1 98 ? 5.223 -8.900 4.998 1.00 94.81 98 ARG A C 1
ATOM 835 O O . ARG A 1 98 ? 5.956 -8.022 5.438 1.00 94.81 98 ARG A O 1
ATOM 842 N N . ILE A 1 99 ? 4.046 -9.177 5.536 1.00 94.88 99 ILE A N 1
ATOM 843 C CA . ILE A 1 99 ? 3.464 -8.456 6.664 1.00 94.88 99 ILE A CA 1
ATOM 844 C C . ILE A 1 99 ? 3.311 -9.434 7.815 1.00 94.88 99 ILE A C 1
ATOM 846 O O . ILE A 1 99 ? 2.634 -10.452 7.689 1.00 94.88 99 ILE A O 1
ATOM 850 N N . LYS A 1 100 ? 3.908 -9.105 8.957 1.00 93.25 100 LYS A N 1
ATOM 851 C CA . LYS A 1 100 ? 3.702 -9.826 10.208 1.00 93.25 100 LYS A CA 1
ATOM 852 C C . LYS A 1 100 ? 2.799 -9.002 11.116 1.00 93.25 100 LYS A C 1
ATOM 854 O O . LYS A 1 100 ? 3.149 -7.887 11.500 1.00 93.25 100 LYS A O 1
ATOM 859 N N . LYS A 1 101 ? 1.642 -9.556 11.467 1.00 89.56 101 LYS A N 1
ATOM 860 C CA . LYS A 1 101 ? 0.689 -8.976 12.422 1.00 89.56 101 LYS A CA 1
ATOM 861 C C . LYS A 1 101 ? 0.462 -10.021 13.507 1.00 89.56 101 LYS A C 1
ATOM 863 O O . LYS A 1 101 ? -0.024 -11.113 13.217 1.00 89.56 101 LYS A O 1
ATOM 868 N N . GLN A 1 102 ? 0.847 -9.696 14.743 1.00 86.56 102 GLN A N 1
ATOM 869 C CA . GLN A 1 102 ? 0.922 -10.667 15.845 1.00 86.56 102 GLN A CA 1
ATOM 870 C C . GLN A 1 102 ? 1.872 -11.842 15.492 1.00 86.56 102 GLN A C 1
ATOM 872 O O . GLN A 1 102 ? 2.978 -11.616 15.004 1.00 86.56 102 GLN A O 1
ATOM 877 N N . GLU A 1 103 ? 1.455 -13.091 15.723 1.00 86.56 103 GLU A N 1
ATOM 878 C CA . GLU A 1 103 ? 2.198 -14.315 15.369 1.00 86.56 103 GLU A CA 1
ATOM 879 C C . GLU A 1 103 ? 1.878 -14.827 13.949 1.00 86.56 103 GLU A C 1
ATOM 881 O O . GLU A 1 103 ? 2.321 -15.908 13.568 1.00 86.56 103 GLU A O 1
ATOM 886 N N . LYS A 1 104 ? 1.096 -14.078 13.157 1.00 87.50 104 LYS A N 1
ATOM 887 C CA . LYS A 1 104 ? 0.706 -14.465 11.794 1.00 87.50 104 LYS A CA 1
ATOM 888 C C . LYS A 1 104 ? 1.483 -13.674 10.751 1.00 87.50 104 LYS A C 1
ATOM 890 O O . LYS A 1 104 ? 1.750 -12.483 10.924 1.00 87.50 104 LYS A O 1
ATOM 895 N N . GLU A 1 105 ? 1.801 -14.347 9.656 1.00 91.00 105 GLU A N 1
ATOM 896 C CA . GLU A 1 105 ? 2.506 -13.789 8.510 1.00 91.00 105 GLU A CA 1
ATOM 897 C C . GLU A 1 105 ? 1.617 -13.847 7.264 1.00 91.00 105 GLU A C 1
ATOM 899 O O . GLU A 1 105 ? 0.836 -14.782 7.087 1.00 91.00 105 GLU A O 1
ATOM 904 N N . PHE A 1 106 ? 1.711 -12.812 6.433 1.00 89.25 106 PHE A N 1
ATOM 905 C CA . PHE A 1 106 ? 0.943 -12.642 5.207 1.00 89.25 106 PHE A CA 1
ATOM 906 C C . PHE A 1 106 ? 1.879 -12.174 4.101 1.00 89.25 106 PHE A C 1
ATOM 908 O O . PHE A 1 106 ? 2.704 -11.289 4.328 1.00 89.25 106 PHE A O 1
ATOM 915 N N . VAL A 1 107 ? 1.745 -12.742 2.908 1.00 89.31 107 VAL A N 1
ATOM 916 C CA . VAL A 1 107 ? 2.654 -12.482 1.791 1.00 89.31 107 VAL A CA 1
ATOM 917 C C . VAL A 1 107 ? 1.867 -12.014 0.574 1.00 89.31 107 VAL A C 1
ATOM 919 O O . VAL A 1 107 ? 0.884 -12.635 0.175 1.00 89.31 107 VAL A O 1
ATOM 922 N N . PHE A 1 108 ? 2.338 -10.928 -0.033 1.00 90.75 108 PHE A N 1
ATOM 923 C CA . PHE A 1 108 ? 1.837 -10.374 -1.286 1.00 90.75 108 PHE A CA 1
ATOM 924 C C . PHE A 1 108 ? 2.989 -10.336 -2.286 1.00 90.75 108 PHE A C 1
ATOM 926 O O . PHE A 1 108 ? 4.080 -9.882 -1.940 1.00 90.75 108 PHE A O 1
ATOM 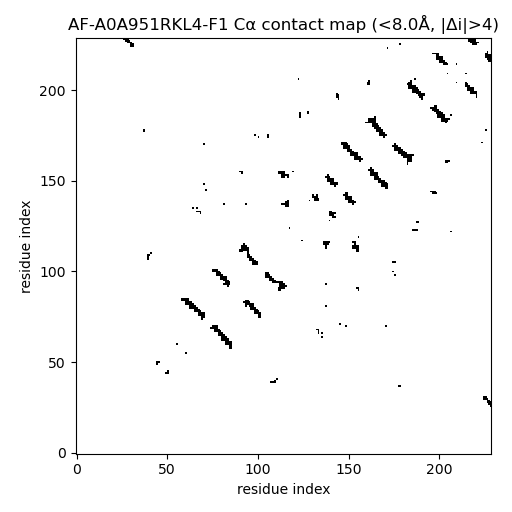933 N N . PHE A 1 109 ? 2.768 -10.834 -3.501 1.00 90.06 109 PHE A N 1
ATOM 934 C CA . PHE A 1 109 ? 3.821 -11.025 -4.499 1.00 90.06 109 PHE A CA 1
ATOM 935 C C . PHE A 1 109 ? 3.423 -10.455 -5.859 1.00 90.06 109 PHE A C 1
ATOM 937 O O . PHE A 1 109 ? 2.408 -10.848 -6.406 1.00 90.06 109 PHE A O 1
ATOM 944 N N . ASN A 1 110 ? 4.236 -9.588 -6.443 1.00 89.25 110 ASN A N 1
ATOM 945 C CA . ASN A 1 110 ? 4.020 -9.083 -7.792 1.00 89.25 110 ASN A CA 1
ATOM 946 C C . ASN A 1 110 ? 5.158 -9.563 -8.694 1.00 89.25 110 ASN A C 1
ATOM 948 O O . ASN A 1 110 ? 6.314 -9.205 -8.462 1.00 89.25 110 ASN A O 1
ATOM 952 N N . SER A 1 111 ? 4.836 -10.374 -9.706 1.00 86.06 111 SER A N 1
ATOM 953 C CA . SER A 1 111 ? 5.827 -10.883 -10.661 1.00 86.06 111 SER A CA 1
ATOM 954 C C . SER A 1 111 ? 6.427 -9.788 -11.530 1.00 86.06 111 SER A C 1
ATOM 956 O O . SER A 1 111 ? 7.587 -9.906 -11.904 1.00 86.06 111 SER A O 1
ATOM 958 N N . ASP A 1 112 ? 5.657 -8.736 -11.814 1.00 86.38 112 ASP A N 1
ATOM 959 C CA . ASP A 1 112 ? 6.092 -7.609 -12.646 1.00 86.38 112 ASP A CA 1
ATOM 960 C C . ASP A 1 112 ? 6.870 -6.565 -11.829 1.00 86.38 112 ASP A C 1
ATOM 962 O O . ASP A 1 112 ? 7.433 -5.617 -12.375 1.00 86.38 112 ASP A O 1
ATOM 966 N N . GLY A 1 113 ? 6.900 -6.754 -10.508 1.00 91.31 113 GLY A N 1
ATOM 967 C CA . GLY A 1 113 ? 7.608 -5.909 -9.569 1.00 91.31 113 GLY A CA 1
ATOM 968 C C . GLY A 1 113 ? 6.898 -4.592 -9.247 1.00 91.31 113 GLY A C 1
ATOM 969 O O . GLY A 1 113 ? 6.130 -4.011 -10.016 1.00 91.31 113 GLY A O 1
ATOM 970 N N . TRP A 1 114 ? 7.177 -4.118 -8.042 1.00 94.12 114 TRP A N 1
ATOM 971 C CA . TRP A 1 114 ? 6.914 -2.761 -7.599 1.00 94.12 114 TRP A CA 1
ATOM 972 C C . TRP A 1 114 ? 8.186 -1.925 -7.675 1.00 94.12 114 TRP A C 1
ATOM 974 O O . TRP A 1 114 ? 9.294 -2.464 -7.686 1.00 94.12 114 TRP A O 1
ATOM 984 N N . VAL A 1 115 ? 8.022 -0.612 -7.725 1.00 93.62 115 VAL A N 1
ATOM 985 C CA . VAL A 1 115 ? 9.091 0.365 -7.908 1.00 93.62 115 VAL A CA 1
ATOM 986 C C . VAL A 1 115 ? 9.215 1.298 -6.713 1.00 93.62 115 VAL A C 1
ATOM 988 O O . VAL A 1 115 ? 8.291 1.448 -5.910 1.00 93.62 115 VAL A O 1
ATOM 991 N N . ILE A 1 116 ? 10.374 1.934 -6.598 1.00 92.56 116 ILE A N 1
ATOM 992 C CA . ILE A 1 116 ? 10.634 2.999 -5.637 1.00 92.56 116 ILE A CA 1
ATOM 993 C C . ILE A 1 116 ? 9.676 4.173 -5.894 1.00 92.56 116 ILE A C 1
ATOM 995 O O . ILE A 1 116 ? 9.462 4.628 -7.021 1.00 92.56 116 ILE A O 1
ATOM 999 N N . ILE A 1 117 ? 9.103 4.686 -4.809 1.00 88.44 117 ILE A N 1
ATOM 1000 C CA . ILE A 1 117 ? 8.211 5.840 -4.800 1.00 88.44 117 ILE A CA 1
ATOM 1001 C C . ILE A 1 117 ? 8.943 7.056 -5.369 1.00 88.44 117 ILE A C 1
ATOM 1003 O O . ILE A 1 117 ? 10.014 7.438 -4.898 1.00 88.44 117 ILE A O 1
ATOM 1007 N N . GLY A 1 118 ? 8.318 7.700 -6.353 1.00 81.38 118 GLY A N 1
ATOM 1008 C CA . GLY A 1 118 ? 8.815 8.929 -6.969 1.00 81.38 118 GLY A CA 1
ATOM 1009 C C . GLY A 1 118 ? 9.756 8.729 -8.155 1.00 81.38 118 GLY A C 1
ATOM 1010 O O . GLY A 1 118 ? 10.049 9.714 -8.827 1.00 81.38 118 GLY A O 1
ATOM 1011 N N . GLU A 1 119 ? 10.183 7.501 -8.476 1.00 78.19 119 GLU A N 1
ATOM 1012 C CA . GLU A 1 119 ? 10.961 7.266 -9.705 1.00 78.19 119 GLU A CA 1
ATOM 1013 C C . GLU A 1 119 ? 10.121 7.477 -10.972 1.00 78.19 119 GLU A C 1
ATOM 1015 O O . GLU A 1 119 ? 10.613 8.027 -11.956 1.00 78.19 119 GLU A O 1
ATOM 1020 N N . TYR A 1 120 ? 8.841 7.096 -10.927 1.00 68.12 120 TYR A N 1
ATOM 1021 C CA . TYR A 1 120 ? 7.927 7.164 -12.075 1.00 68.12 120 TYR A CA 1
ATOM 1022 C C . TYR A 1 120 ? 6.692 8.038 -11.815 1.00 68.12 120 TYR A C 1
ATOM 1024 O O . TYR A 1 120 ? 6.086 8.542 -12.755 1.00 68.12 120 TYR A O 1
ATOM 1032 N N . GLU A 1 121 ? 6.363 8.297 -10.547 1.00 63.00 121 GLU A N 1
ATOM 1033 C CA . GLU A 1 121 ? 5.231 9.133 -10.133 1.00 63.00 121 GLU A CA 1
ATOM 1034 C C . GLU A 1 121 ? 5.725 10.413 -9.447 1.00 63.00 121 GLU A C 1
ATOM 1036 O O . GLU A 1 121 ? 5.669 10.564 -8.231 1.00 63.00 121 GLU A O 1
ATOM 1041 N N . THR A 1 122 ? 6.259 11.364 -10.212 1.00 54.66 122 THR A N 1
ATOM 1042 C CA . THR A 1 122 ? 6.872 12.579 -9.636 1.00 54.66 122 THR A CA 1
ATOM 1043 C C . THR A 1 122 ? 5.863 13.653 -9.219 1.00 54.66 122 THR A C 1
ATOM 1045 O O . THR A 1 122 ? 6.219 14.579 -8.492 1.00 54.66 122 THR A O 1
ATOM 1048 N N . GLN A 1 123 ? 4.600 13.550 -9.644 1.00 58.69 123 GLN A N 1
ATOM 1049 C CA . GLN A 1 123 ? 3.642 14.658 -9.537 1.00 58.69 123 GLN A CA 1
ATOM 1050 C C . GLN A 1 123 ? 2.610 14.526 -8.402 1.00 58.69 123 GLN A C 1
ATOM 1052 O O . GLN A 1 123 ? 1.915 15.496 -8.090 1.00 58.69 123 GLN A O 1
ATOM 1057 N N . TYR A 1 124 ? 2.513 13.357 -7.765 1.00 59.78 124 TYR A N 1
ATOM 1058 C CA . TYR A 1 124 ? 1.402 13.017 -6.859 1.00 59.78 124 TYR A CA 1
ATOM 1059 C C . TYR A 1 124 ? 1.793 12.956 -5.377 1.00 59.78 124 TYR A C 1
ATOM 1061 O O . TYR A 1 124 ? 0.963 12.673 -4.519 1.00 59.78 124 TYR A O 1
ATOM 1069 N N . LEU A 1 125 ? 3.059 13.234 -5.057 1.00 63.38 125 LEU A N 1
ATOM 1070 C CA . LEU A 1 125 ? 3.647 12.771 -3.803 1.00 63.38 125 LEU A CA 1
ATOM 1071 C C . LEU A 1 125 ? 3.888 13.835 -2.741 1.00 63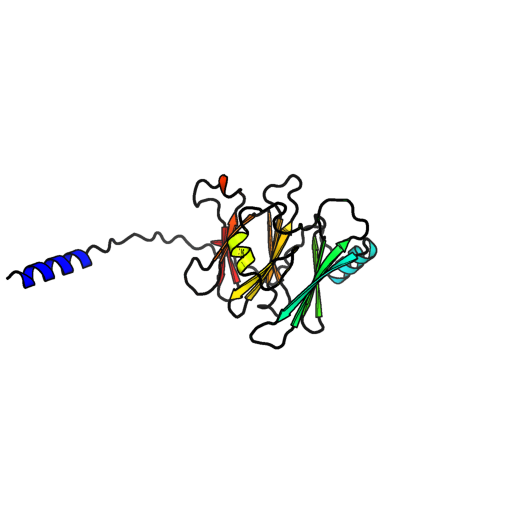.38 125 LEU A C 1
ATOM 1073 O O . LEU A 1 125 ? 4.164 13.454 -1.614 1.00 63.38 125 LEU A O 1
ATOM 1077 N N . ASN A 1 126 ? 3.797 15.136 -3.023 1.00 65.88 126 ASN A N 1
ATOM 1078 C CA . ASN A 1 126 ? 4.207 16.110 -2.004 1.00 65.88 126 ASN A CA 1
ATOM 1079 C C . ASN A 1 126 ? 3.301 16.040 -0.763 1.00 65.88 126 ASN A C 1
ATOM 1081 O O . ASN A 1 126 ? 3.795 15.696 0.305 1.00 65.88 126 ASN A O 1
ATOM 1085 N N . SER A 1 127 ? 1.984 16.218 -0.908 1.00 69.62 127 SER A N 1
ATOM 1086 C CA . SER A 1 127 ? 1.046 16.059 0.218 1.00 69.62 127 SER A CA 1
ATOM 1087 C C . SER A 1 127 ? 0.940 14.610 0.698 1.00 69.62 127 SER A C 1
ATOM 1089 O O . SER A 1 127 ? 0.868 14.358 1.895 1.00 69.62 127 SER A O 1
ATOM 1091 N N . PHE A 1 128 ? 0.989 13.643 -0.221 1.00 80.38 128 PHE A N 1
ATOM 1092 C CA . PHE A 1 128 ? 0.888 12.222 0.114 1.00 80.38 128 PHE A CA 1
ATOM 1093 C C . PHE A 1 128 ? 2.092 11.706 0.923 1.00 80.38 128 PHE A C 1
ATOM 1095 O O . PHE A 1 128 ? 1.958 10.835 1.781 1.00 80.38 128 PHE A O 1
ATOM 1102 N N . SER A 1 129 ? 3.288 12.244 0.682 1.00 79.56 129 SER A N 1
ATOM 1103 C CA . SER A 1 129 ? 4.499 11.879 1.422 1.00 79.56 129 SER A CA 1
ATOM 1104 C C . SER A 1 129 ? 4.534 12.480 2.828 1.00 79.56 129 SER A C 1
ATOM 1106 O O . SER A 1 129 ? 5.105 11.866 3.728 1.00 79.56 129 SER A O 1
ATOM 1108 N N . GLU A 1 130 ? 3.897 13.638 3.039 1.00 81.88 130 GLU A N 1
ATOM 1109 C CA . GLU A 1 130 ? 3.852 14.327 4.337 1.00 81.88 130 GLU A CA 1
ATOM 1110 C C . GLU A 1 130 ? 3.074 13.538 5.398 1.00 81.88 130 GLU A C 1
ATOM 1112 O O . GLU A 1 130 ? 3.377 13.639 6.588 1.00 81.88 130 GLU A O 1
ATOM 1117 N N . THR A 1 131 ? 2.107 12.722 4.976 1.00 85.44 131 THR A N 1
ATOM 1118 C CA . THR A 1 131 ? 1.250 11.909 5.850 1.00 85.44 131 THR A CA 1
ATOM 1119 C C . THR A 1 131 ? 1.723 10.458 6.000 1.00 85.44 131 THR A C 1
ATOM 1121 O O . THR A 1 131 ? 1.051 9.653 6.643 1.00 85.44 131 THR A O 1
ATOM 1124 N N . ASN A 1 132 ? 2.890 10.112 5.442 1.00 91.75 132 ASN A N 1
ATOM 1125 C CA . ASN A 1 132 ? 3.438 8.760 5.527 1.00 91.75 132 ASN A CA 1
ATOM 1126 C C . ASN A 1 132 ? 3.882 8.427 6.965 1.00 91.75 132 ASN A C 1
ATOM 1128 O O . ASN A 1 132 ? 4.743 9.086 7.550 1.00 91.75 132 ASN A O 1
ATOM 1132 N N . GLU A 1 133 ? 3.330 7.354 7.523 1.00 94.62 133 GLU A N 1
ATOM 1133 C CA . GLU A 1 133 ? 3.595 6.864 8.879 1.00 94.62 133 GLU A CA 1
ATOM 1134 C C . GLU A 1 133 ? 4.995 6.246 9.030 1.00 94.62 133 GLU A C 1
ATOM 1136 O O . GLU A 1 133 ? 5.471 6.034 10.148 1.00 94.62 133 GLU A O 1
ATOM 1141 N N . ILE A 1 134 ? 5.671 5.943 7.916 1.00 94.88 134 ILE A N 1
ATOM 1142 C CA . ILE A 1 134 ? 7.006 5.340 7.897 1.00 94.88 134 ILE A CA 1
ATOM 1143 C C . ILE A 1 134 ? 7.941 6.058 6.928 1.00 94.88 134 ILE A C 1
ATOM 1145 O O . ILE A 1 134 ? 7.532 6.666 5.947 1.00 94.88 134 ILE A O 1
ATOM 1149 N N . LYS A 1 135 ? 9.248 5.937 7.171 1.00 94.06 135 LYS A N 1
ATOM 1150 C CA . LYS A 1 135 ? 10.280 6.405 6.239 1.00 94.06 135 LYS A CA 1
ATOM 1151 C C . LYS A 1 135 ? 10.696 5.254 5.337 1.00 94.06 135 LYS A C 1
ATOM 1153 O O . LYS A 1 135 ? 11.652 4.549 5.656 1.00 94.06 135 LYS A O 1
ATOM 1158 N N . SER A 1 136 ? 9.959 5.062 4.251 1.00 94.12 136 SER A N 1
ATOM 1159 C CA . SER A 1 136 ? 10.239 4.050 3.233 1.00 94.12 136 SER A CA 1
ATOM 1160 C C . SER A 1 136 ? 10.325 4.700 1.861 1.00 94.12 136 SER A C 1
ATOM 1162 O O . SER A 1 136 ? 9.571 5.624 1.564 1.00 94.12 136 SER A O 1
ATOM 1164 N N . SER A 1 137 ? 11.252 4.215 1.035 1.00 93.69 137 SER A N 1
ATOM 1165 C CA . SER A 1 137 ? 11.309 4.590 -0.385 1.00 93.69 137 SER A CA 1
ATOM 1166 C C . SER A 1 137 ? 10.491 3.641 -1.264 1.00 93.69 137 SER A C 1
ATOM 1168 O O . SER A 1 137 ? 10.312 3.918 -2.436 1.00 93.69 137 SER A O 1
ATOM 1170 N N . TYR A 1 138 ? 9.991 2.526 -0.728 1.00 94.69 138 TYR A N 1
ATOM 1171 C CA . TYR A 1 138 ? 9.340 1.472 -1.516 1.00 94.69 138 TYR A CA 1
ATOM 1172 C C . TYR A 1 138 ? 7.819 1.475 -1.375 1.00 94.69 138 TYR A C 1
ATOM 1174 O O . TYR A 1 138 ? 7.103 1.138 -2.313 1.00 94.69 138 TYR A O 1
ATOM 1182 N N . VAL A 1 139 ? 7.318 1.821 -0.189 1.00 95.38 139 VAL A N 1
ATOM 1183 C CA . VAL A 1 139 ? 5.887 1.802 0.125 1.00 95.38 139 VAL A CA 1
ATOM 1184 C C . VAL A 1 139 ? 5.495 3.027 0.941 1.00 95.38 139 VAL A C 1
ATOM 1186 O O . VAL A 1 139 ? 6.307 3.604 1.663 1.00 95.38 139 VAL A O 1
ATOM 1189 N N . SER A 1 140 ? 4.232 3.422 0.842 1.00 94.94 140 SER A N 1
ATOM 1190 C CA . SER A 1 140 ? 3.671 4.520 1.625 1.00 94.94 140 SER A CA 1
ATOM 1191 C C . SER A 1 140 ? 2.617 3.960 2.564 1.00 94.94 140 SER A C 1
ATOM 1193 O O . SER A 1 140 ? 1.715 3.255 2.116 1.00 94.94 140 SER A O 1
ATOM 1195 N N . VAL A 1 141 ? 2.741 4.218 3.865 1.00 95.88 141 VAL A N 1
ATOM 1196 C CA . VAL A 1 141 ? 1.757 3.781 4.860 1.00 95.88 141 VAL A CA 1
ATOM 1197 C C . VAL A 1 141 ? 1.005 4.992 5.366 1.00 95.88 141 VAL A C 1
ATOM 1199 O O . VAL A 1 141 ? 1.604 5.928 5.874 1.00 95.88 141 VAL A O 1
ATOM 1202 N N . GLN A 1 142 ? -0.311 4.964 5.243 1.00 94.12 142 GLN A N 1
ATOM 1203 C CA . GLN A 1 142 ? -1.173 6.111 5.473 1.00 94.12 142 GLN A CA 1
ATOM 1204 C C . GLN A 1 142 ? -2.281 5.739 6.447 1.00 94.12 142 GLN A C 1
ATOM 1206 O O . GLN A 1 142 ? -2.879 4.670 6.325 1.00 94.12 142 GLN A O 1
ATOM 1211 N N . LYS A 1 143 ? -2.609 6.625 7.385 1.00 93.19 143 LYS A N 1
ATOM 1212 C CA . LYS A 1 143 ? -3.877 6.518 8.116 1.00 93.19 143 LYS A CA 1
ATOM 1213 C C . LYS A 1 143 ? -4.990 7.073 7.238 1.00 93.19 143 LYS A C 1
ATOM 1215 O O . LYS A 1 143 ? -4.861 8.187 6.750 1.00 93.19 143 LYS A O 1
ATOM 1220 N N . ALA A 1 144 ? -6.052 6.307 7.017 1.00 90.94 144 ALA A N 1
ATOM 1221 C CA . ALA A 1 144 ? -7.269 6.776 6.348 1.00 90.94 144 ALA A CA 1
ATOM 1222 C C . ALA A 1 144 ? -8.355 7.172 7.352 1.00 90.94 144 ALA A C 1
ATOM 1224 O O . ALA A 1 144 ? -9.177 8.036 7.073 1.00 90.94 144 ALA A O 1
ATOM 1225 N N . SER A 1 145 ? -8.353 6.532 8.520 1.00 90.88 145 SER A N 1
ATOM 1226 C CA . SER A 1 145 ? -9.197 6.841 9.674 1.00 90.88 145 SER A CA 1
ATOM 1227 C C . SER A 1 145 ? -8.512 6.322 10.943 1.00 90.88 145 SER A C 1
ATOM 1229 O O . SER A 1 145 ? -7.465 5.674 10.863 1.00 90.88 145 SER A O 1
ATOM 1231 N N . ASP A 1 146 ? -9.141 6.498 12.105 1.00 88.31 146 ASP A N 1
ATOM 1232 C CA . ASP A 1 146 ? -8.685 5.901 13.372 1.00 88.31 146 ASP A CA 1
ATOM 1233 C C . ASP A 1 146 ? -8.584 4.362 13.325 1.00 88.31 146 ASP A C 1
ATOM 1235 O O . ASP A 1 146 ? -7.879 3.751 14.127 1.00 88.31 146 ASP A O 1
ATOM 1239 N N . LYS A 1 147 ? -9.286 3.717 12.383 1.00 88.44 147 LYS A N 1
ATOM 1240 C CA . LYS A 1 147 ? -9.357 2.252 12.244 1.00 88.44 147 LYS A CA 1
ATOM 1241 C C . LYS A 1 147 ? -8.614 1.720 11.031 1.00 88.44 147 LYS A C 1
ATOM 1243 O O . LYS A 1 147 ? -8.462 0.504 10.890 1.00 88.44 147 LYS A O 1
ATOM 1248 N N . ASP A 1 148 ? -8.206 2.598 10.126 1.00 91.00 148 ASP A N 1
ATOM 1249 C CA . ASP A 1 148 ? -7.741 2.234 8.797 1.00 91.00 148 ASP A CA 1
ATOM 1250 C C . ASP A 1 148 ? -6.326 2.725 8.565 1.00 91.00 148 ASP A C 1
ATOM 1252 O O . ASP A 1 148 ? -6.072 3.920 8.452 1.00 91.00 148 ASP A O 1
ATOM 1256 N N . ILE A 1 149 ? -5.418 1.768 8.439 1.00 94.25 149 ILE A N 1
ATOM 1257 C CA . ILE A 1 149 ? -4.050 1.968 8.005 1.00 94.25 149 ILE A CA 1
ATOM 1258 C C . ILE A 1 149 ? -3.908 1.280 6.657 1.00 94.25 149 ILE A C 1
ATOM 1260 O O . ILE A 1 149 ? -4.102 0.066 6.542 1.00 94.25 149 ILE A O 1
ATOM 1264 N N . LEU A 1 150 ? -3.559 2.059 5.648 1.00 95.19 150 LEU A N 1
ATOM 1265 C CA . LEU A 1 150 ? -3.405 1.621 4.276 1.00 95.19 150 LEU A CA 1
ATOM 1266 C C . LEU A 1 150 ? -1.925 1.575 3.901 1.00 95.19 150 LEU A C 1
ATOM 1268 O O . LEU A 1 150 ? -1.162 2.450 4.293 1.00 95.19 150 LEU A O 1
ATOM 1272 N N . LEU A 1 151 ? -1.524 0.567 3.133 1.00 96.12 151 LEU A N 1
ATOM 1273 C CA . LEU A 1 151 ? -0.217 0.482 2.490 1.00 96.12 151 LEU A CA 1
ATOM 1274 C C . LEU A 1 151 ? -0.403 0.627 0.987 1.00 96.12 151 LEU A C 1
ATOM 1276 O O . LEU A 1 151 ? -1.152 -0.144 0.395 1.00 96.12 151 LEU A O 1
ATOM 1280 N N . PHE A 1 152 ? 0.315 1.566 0.388 1.00 95.25 152 PHE A N 1
ATOM 1281 C CA . PHE A 1 152 ? 0.353 1.811 -1.046 1.00 95.25 152 PHE A CA 1
ATOM 1282 C C . PHE A 1 152 ? 1.695 1.335 -1.603 1.00 95.25 152 PHE A C 1
ATOM 1284 O O . PHE A 1 152 ? 2.752 1.659 -1.049 1.00 95.25 152 PHE A O 1
ATOM 1291 N N . ALA A 1 153 ? 1.642 0.574 -2.692 1.00 94.81 153 ALA A N 1
ATOM 1292 C CA . ALA A 1 153 ? 2.794 0.136 -3.466 1.00 94.81 153 ALA A CA 1
ATOM 1293 C C . ALA A 1 153 ? 2.530 0.403 -4.952 1.00 94.81 153 ALA A C 1
ATOM 1295 O O . ALA A 1 153 ? 1.431 0.146 -5.448 1.00 94.81 153 ALA A O 1
ATOM 1296 N N . PHE A 1 154 ? 3.543 0.910 -5.646 1.00 93.12 154 PHE A N 1
ATOM 1297 C CA . PHE A 1 154 ? 3.442 1.356 -7.033 1.00 93.12 154 PHE A CA 1
ATOM 1298 C C . PHE A 1 154 ? 4.258 0.428 -7.921 1.00 93.12 154 PHE A C 1
ATOM 1300 O O . PHE A 1 154 ? 5.337 -0.008 -7.538 1.00 93.12 154 PHE A O 1
ATOM 1307 N N . GLY A 1 155 ? 3.710 0.053 -9.063 1.00 90.69 155 GLY A N 1
ATOM 1308 C CA . GLY A 1 155 ? 4.247 -0.921 -9.996 1.00 90.69 155 GLY A CA 1
ATOM 1309 C C . GLY A 1 155 ? 4.926 -0.283 -11.188 1.00 90.69 155 GLY A C 1
ATOM 1310 O O . GLY A 1 155 ? 4.680 0.872 -11.533 1.00 90.69 155 GLY A O 1
ATOM 1311 N N . TYR A 1 156 ? 5.775 -1.069 -11.838 1.00 79.81 156 TYR A N 1
ATOM 1312 C CA . TYR A 1 156 ? 6.467 -0.633 -13.039 1.00 79.81 156 TYR A CA 1
ATOM 1313 C C . TYR A 1 156 ? 5.509 -0.486 -14.239 1.00 79.81 156 TYR A C 1
ATOM 1315 O O . TYR A 1 156 ? 4.514 -1.195 -14.365 1.00 79.81 156 TYR A O 1
ATOM 1323 N N . VAL A 1 157 ? 5.829 0.440 -15.144 1.00 71.25 157 VAL A N 1
ATOM 1324 C CA . VAL A 1 157 ? 4.978 0.908 -16.260 1.00 71.25 157 VAL A CA 1
ATOM 1325 C C . VAL A 1 157 ? 5.314 0.169 -17.570 1.00 71.25 157 VAL A C 1
ATOM 1327 O O . VAL A 1 157 ? 5.091 0.705 -18.652 1.00 71.25 157 VAL A O 1
ATOM 1330 N N . TYR A 1 158 ? 5.921 -1.031 -17.548 1.00 68.88 158 TYR A N 1
ATOM 1331 C CA . TYR A 1 158 ? 6.433 -1.634 -18.794 1.00 68.88 158 TYR A CA 1
ATOM 1332 C C . TYR A 1 158 ? 5.322 -1.798 -19.841 1.00 68.88 158 TYR A C 1
ATOM 1334 O O . TYR A 1 158 ? 4.430 -2.634 -19.703 1.00 68.88 158 TYR A O 1
ATOM 1342 N N . ALA A 1 159 ? 5.375 -0.958 -20.879 1.00 68.12 159 ALA A N 1
ATOM 1343 C CA . ALA A 1 159 ? 4.376 -0.852 -21.942 1.00 68.12 1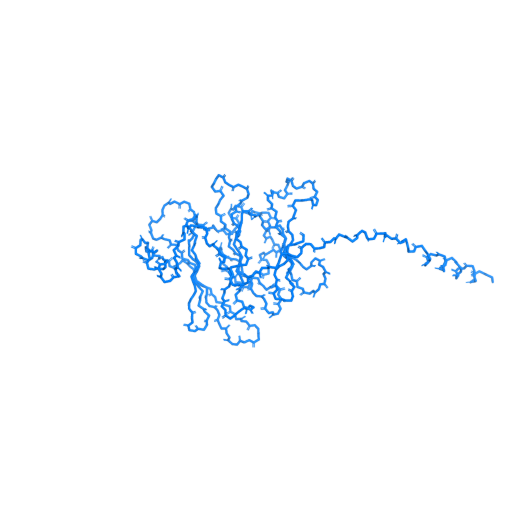59 ALA A CA 1
ATOM 1344 C C . ALA A 1 159 ? 2.914 -0.623 -21.483 1.00 68.12 159 ALA A C 1
ATOM 1346 O O . ALA A 1 159 ? 2.002 -0.772 -22.294 1.00 68.12 159 ALA A O 1
ATOM 1347 N N . SER A 1 160 ? 2.683 -0.234 -20.226 1.00 68.12 160 SER A N 1
ATOM 1348 C CA . SER A 1 160 ? 1.348 -0.021 -19.658 1.00 68.12 160 SER A CA 1
ATOM 1349 C C . SER A 1 160 ? 1.318 1.308 -18.923 1.00 68.12 160 SER A C 1
ATOM 1351 O O . SER A 1 160 ? 1.931 1.424 -17.871 1.00 68.12 160 SER A O 1
ATOM 1353 N N . GLN A 1 161 ? 0.618 2.300 -19.476 1.00 76.00 161 GLN A N 1
ATOM 1354 C CA . GLN A 1 161 ? 0.301 3.546 -18.781 1.00 76.00 161 GLN A CA 1
ATOM 1355 C C . GLN A 1 161 ? -1.191 3.544 -18.427 1.00 76.00 161 GLN A C 1
ATOM 1357 O O . GLN A 1 161 ? -2.018 3.332 -19.321 1.00 76.00 161 GLN A O 1
ATOM 1362 N N . PRO A 1 162 ? -1.541 3.728 -17.144 1.00 83.94 162 PRO A N 1
ATOM 1363 C CA . PRO A 1 162 ? -0.660 4.019 -16.004 1.00 83.94 162 PRO A CA 1
ATOM 1364 C C . PRO A 1 162 ? -0.026 2.750 -15.389 1.00 83.94 162 PRO A C 1
ATOM 1366 O O . PRO A 1 162 ? -0.384 1.618 -15.739 1.00 83.94 162 PRO A O 1
ATOM 1369 N N . GLY A 1 163 ? 0.910 2.947 -14.453 1.00 84.94 163 GLY A N 1
ATOM 1370 C CA . GLY A 1 163 ? 1.511 1.864 -13.665 1.00 84.94 163 GLY A CA 1
ATOM 1371 C C . GLY A 1 163 ? 0.491 1.117 -12.797 1.00 84.94 163 GLY A C 1
ATOM 1372 O O . GLY A 1 163 ? -0.657 1.538 -12.652 1.00 84.94 163 GLY A O 1
ATOM 1373 N N . LEU A 1 164 ? 0.895 -0.025 -12.236 1.00 89.69 164 LEU A N 1
ATOM 1374 C CA . LEU A 1 164 ? 0.052 -0.785 -11.307 1.00 89.69 164 LEU A CA 1
ATOM 1375 C C . LEU A 1 164 ? 0.017 -0.084 -9.944 1.00 89.69 164 LEU A C 1
ATOM 1377 O O . LEU A 1 164 ? 1.060 0.142 -9.344 1.00 89.69 164 LEU A O 1
ATOM 1381 N N . LEU A 1 165 ? -1.164 0.184 -9.403 1.00 92.12 165 LEU A N 1
ATOM 1382 C CA . LEU A 1 165 ? -1.322 0.655 -8.031 1.00 92.12 165 LEU A CA 1
ATOM 1383 C C . LEU A 1 165 ? -1.912 -0.471 -7.186 1.00 92.12 165 LEU A C 1
ATOM 1385 O O . LEU A 1 165 ? -3.015 -0.951 -7.450 1.00 92.12 165 LEU A O 1
ATOM 1389 N N . SER A 1 166 ? -1.185 -0.868 -6.145 1.00 93.88 166 SER A N 1
ATOM 1390 C CA . SER A 1 166 ? -1.639 -1.835 -5.149 1.00 93.88 166 SER A CA 1
ATOM 1391 C C . SER A 1 166 ? -1.889 -1.126 -3.821 1.00 93.88 166 SER A C 1
ATOM 1393 O O . SER A 1 166 ? -1.011 -0.435 -3.304 1.00 93.88 166 SER A O 1
ATOM 1395 N N . ILE A 1 167 ? -3.068 -1.333 -3.235 1.00 94.00 167 ILE A N 1
ATOM 1396 C CA . ILE A 1 167 ? -3.417 -0.791 -1.920 1.00 94.00 167 ILE A CA 1
ATOM 1397 C C . ILE A 1 167 ? -3.867 -1.932 -1.017 1.00 94.00 167 ILE A C 1
ATOM 1399 O O . ILE A 1 167 ? -4.727 -2.736 -1.385 1.00 94.00 167 ILE A O 1
ATOM 1403 N N . LEU A 1 168 ? -3.293 -2.000 0.180 1.00 94.62 168 LEU A N 1
ATOM 1404 C CA . LEU A 1 168 ? -3.642 -2.974 1.206 1.00 94.62 168 LEU A CA 1
ATOM 1405 C C . LEU A 1 168 ? -4.191 -2.275 2.441 1.00 94.62 168 LEU A C 1
ATOM 1407 O O . LEU A 1 168 ? -3.599 -1.312 2.911 1.00 94.62 168 LEU A O 1
ATOM 1411 N N . ASN A 1 169 ? -5.262 -2.800 3.027 1.00 93.12 169 ASN A N 1
ATOM 1412 C CA . ASN A 1 169 ? -5.689 -2.410 4.366 1.00 93.12 169 ASN A CA 1
ATOM 1413 C C . ASN A 1 169 ? -5.016 -3.316 5.401 1.00 93.12 169 ASN A C 1
ATOM 1415 O O . ASN A 1 169 ? -5.184 -4.537 5.366 1.00 93.12 169 ASN A O 1
ATOM 1419 N N . LEU A 1 170 ? -4.250 -2.724 6.315 1.00 94.12 170 LEU A N 1
ATOM 1420 C CA . LEU A 1 170 ? -3.452 -3.430 7.317 1.00 94.12 170 LEU A CA 1
ATOM 1421 C C . LEU A 1 170 ? -4.203 -3.663 8.640 1.00 94.12 170 LEU A C 1
ATOM 1423 O O . LEU A 1 170 ? -3.874 -4.590 9.393 1.00 94.12 170 LEU A O 1
ATOM 1427 N N . SER A 1 171 ? -5.192 -2.826 8.958 1.00 92.25 171 SER A N 1
ATOM 1428 C CA . SER A 1 171 ? -5.758 -2.741 10.311 1.00 92.25 171 SER A CA 1
ATOM 1429 C C . SER A 1 171 ? -7.232 -3.115 10.415 1.00 92.25 171 SER A C 1
ATOM 1431 O O . SER A 1 171 ? -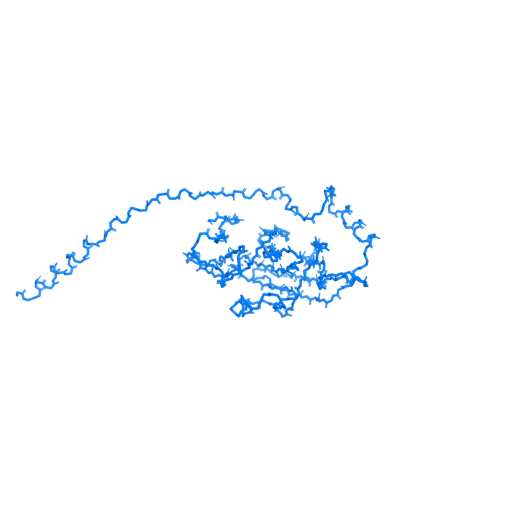7.575 -3.806 11.372 1.00 92.25 171 SER A O 1
ATOM 1433 N N . ARG A 1 172 ? -8.080 -2.730 9.450 1.00 87.94 172 ARG A N 1
ATOM 1434 C CA . ARG A 1 172 ? -9.549 -2.858 9.537 1.00 87.94 172 ARG A CA 1
ATOM 1435 C C . ARG A 1 172 ? -10.026 -4.287 9.737 1.00 87.94 172 ARG A C 1
ATOM 1437 O O . ARG A 1 172 ? -11.007 -4.524 10.435 1.00 87.94 172 ARG A O 1
ATOM 1444 N N . PHE A 1 173 ? -9.359 -5.226 9.080 1.00 85.56 173 PHE A N 1
ATOM 1445 C CA . PHE A 1 173 ? -9.727 -6.633 9.082 1.00 85.56 173 PHE A CA 1
ATOM 1446 C C . PHE A 1 173 ? -8.807 -7.441 10.008 1.00 85.56 173 PHE A C 1
ATOM 1448 O O . PHE A 1 173 ? -7.711 -7.011 10.392 1.00 85.56 173 PHE A O 1
ATOM 1455 N N . GLU A 1 174 ? -9.226 -8.666 10.332 1.00 86.38 174 GLU A N 1
ATOM 1456 C CA . GLU A 1 174 ? -8.431 -9.594 11.153 1.00 86.38 174 GLU A CA 1
ATOM 1457 C C . GLU A 1 174 ? -7.046 -9.890 10.551 1.00 86.38 174 GLU A C 1
ATOM 1459 O O . GLU A 1 174 ? -6.087 -10.157 11.275 1.00 86.38 174 GLU A O 1
ATOM 1464 N N . LYS A 1 175 ? -6.927 -9.802 9.224 1.00 88.94 175 LYS A N 1
ATOM 1465 C CA . LYS A 1 175 ? -5.692 -9.959 8.450 1.00 88.94 175 LYS A CA 1
ATOM 1466 C C . LYS A 1 175 ? -5.518 -8.792 7.473 1.00 88.94 175 LYS A C 1
ATOM 1468 O O . LYS A 1 175 ? -6.521 -8.186 7.114 1.00 88.94 175 LYS A O 1
ATOM 1473 N N . PRO A 1 176 ? -4.296 -8.495 7.004 1.00 91.25 176 PRO A N 1
ATOM 1474 C CA . PRO A 1 176 ? -4.099 -7.598 5.873 1.00 91.25 176 PRO A CA 1
ATOM 1475 C C . PRO A 1 176 ? -4.895 -8.064 4.645 1.00 91.25 176 PRO A C 1
ATOM 1477 O O . PRO A 1 176 ? -4.909 -9.258 4.333 1.00 91.25 176 PRO A O 1
ATOM 1480 N N . VAL A 1 177 ? -5.550 -7.132 3.954 1.00 88.69 177 VAL A N 1
ATOM 1481 C CA . VAL A 1 177 ? -6.374 -7.405 2.763 1.00 88.69 177 VAL A CA 1
ATOM 1482 C C . VAL A 1 177 ? -5.934 -6.495 1.624 1.00 88.69 177 VAL A C 1
ATOM 1484 O O . VAL A 1 177 ? -5.794 -5.293 1.826 1.00 88.69 177 VAL A O 1
ATOM 1487 N N . LEU A 1 178 ? -5.737 -7.062 0.432 1.00 89.50 178 LEU A N 1
ATOM 1488 C CA . LEU A 1 178 ? -5.574 -6.304 -0.808 1.00 89.50 178 LEU A CA 1
ATOM 1489 C C . LEU A 1 178 ? -6.944 -5.750 -1.210 1.00 89.50 178 LEU A C 1
ATOM 1491 O O . LEU A 1 178 ? -7.872 -6.519 -1.433 1.00 89.50 178 LEU A O 1
ATOM 1495 N N . ILE A 1 179 ? -7.071 -4.429 -1.240 1.00 88.75 179 ILE A N 1
ATOM 1496 C CA . ILE A 1 179 ? -8.348 -3.720 -1.438 1.00 88.75 179 ILE A CA 1
ATOM 1497 C C . ILE A 1 179 ? -8.431 -3.060 -2.816 1.00 88.75 179 ILE A C 1
ATOM 1499 O O . ILE A 1 179 ? -9.517 -2.717 -3.271 1.00 88.75 179 ILE A O 1
ATOM 1503 N N . PHE A 1 180 ? -7.283 -2.885 -3.472 1.00 88.56 180 PHE A N 1
ATOM 1504 C CA . PHE A 1 180 ? -7.165 -2.332 -4.811 1.00 88.56 180 PHE A CA 1
ATOM 1505 C C . PHE A 1 180 ? -5.885 -2.857 -5.470 1.00 88.56 180 PHE A C 1
ATOM 1507 O O . PHE A 1 180 ? -4.843 -2.914 -4.814 1.00 88.56 180 PHE A O 1
ATOM 1514 N N . ASN A 1 181 ? -5.969 -3.264 -6.738 1.00 90.25 181 ASN A N 1
ATOM 1515 C CA . ASN A 1 181 ? -4.827 -3.729 -7.526 1.00 90.25 181 ASN A CA 1
ATOM 1516 C C . ASN A 1 181 ? -5.128 -3.639 -9.029 1.00 90.25 181 ASN A C 1
ATOM 1518 O O . ASN A 1 181 ? -5.628 -4.599 -9.612 1.00 90.25 181 ASN A O 1
ATOM 1522 N N . ASP A 1 182 ? -4.880 -2.483 -9.637 1.00 89.50 182 ASP A N 1
ATOM 1523 C CA . ASP A 1 182 ? -5.189 -2.234 -11.052 1.00 89.50 182 ASP A CA 1
ATOM 1524 C C . ASP A 1 182 ? -4.263 -1.141 -11.619 1.00 89.50 182 ASP A C 1
ATOM 1526 O O . ASP A 1 182 ? -3.599 -0.422 -10.865 1.00 89.50 182 ASP A O 1
ATOM 1530 N N . ASN A 1 183 ? -4.197 -1.021 -12.944 1.00 88.88 183 ASN A N 1
ATOM 1531 C CA . ASN A 1 183 ? -3.424 -0.003 -13.648 1.00 88.88 183 ASN A CA 1
ATOM 1532 C C . ASN A 1 183 ? -4.101 1.361 -13.510 1.00 88.88 183 ASN A C 1
ATOM 1534 O O . ASN A 1 183 ? -4.950 1.741 -14.326 1.00 88.88 183 ASN A O 1
ATOM 1538 N N . TYR A 1 184 ? -3.701 2.099 -12.477 1.00 89.38 184 TYR A N 1
ATOM 1539 C CA . TYR A 1 184 ? -4.199 3.422 -12.131 1.00 89.38 184 TYR A CA 1
ATOM 1540 C C . TYR A 1 184 ? -3.103 4.261 -11.465 1.00 89.38 184 TYR A C 1
ATOM 1542 O O . TYR A 1 184 ? -2.360 3.752 -10.635 1.00 89.38 184 TYR A O 1
ATOM 1550 N N . ASN A 1 185 ? -3.071 5.560 -11.754 1.00 87.69 185 ASN A N 1
ATOM 1551 C CA . ASN A 1 185 ? -2.299 6.532 -10.984 1.00 87.69 185 ASN A CA 1
ATOM 1552 C C . ASN A 1 185 ? -3.083 6.925 -9.723 1.00 87.69 185 ASN A C 1
ATOM 1554 O O . ASN A 1 185 ? -4.302 7.147 -9.790 1.00 87.69 185 ASN A O 1
ATOM 1558 N N . LEU A 1 186 ? -2.393 7.089 -8.590 1.00 88.81 186 LEU A N 1
ATOM 1559 C CA . LEU A 1 186 ? -2.970 7.759 -7.424 1.00 88.81 186 LEU A CA 1
ATOM 1560 C C . LEU A 1 186 ? -3.111 9.254 -7.731 1.00 88.81 186 LEU A C 1
ATOM 1562 O O . LEU A 1 186 ? -2.118 9.953 -7.889 1.00 88.81 186 LEU A O 1
ATOM 1566 N N . TYR A 1 187 ? -4.341 9.755 -7.806 1.00 86.19 187 TYR A N 1
ATOM 1567 C CA . TYR A 1 187 ? -4.596 11.162 -8.108 1.00 86.19 187 TYR A CA 1
ATOM 1568 C C . TYR A 1 187 ? -4.628 12.029 -6.851 1.00 86.19 187 TYR A C 1
ATOM 1570 O O . TYR A 1 187 ? -4.026 13.105 -6.823 1.00 86.19 187 TYR A O 1
ATOM 1578 N N . ASN A 1 188 ? -5.367 11.578 -5.834 1.00 86.94 188 ASN A N 1
ATOM 1579 C CA . ASN A 1 188 ? -5.541 12.307 -4.586 1.00 86.94 188 ASN A CA 1
ATOM 1580 C C . ASN A 1 188 ? -5.835 11.368 -3.412 1.00 86.94 188 ASN A C 1
ATOM 1582 O O . ASN A 1 188 ? -6.348 10.261 -3.600 1.00 86.94 188 ASN A O 1
ATOM 1586 N N . TYR A 1 189 ? -5.520 11.842 -2.211 1.00 89.44 189 TYR A N 1
ATOM 1587 C CA . TYR A 1 189 ? -5.763 11.157 -0.950 1.00 89.44 189 TYR A CA 1
ATOM 1588 C C . TYR A 1 189 ? -6.151 12.184 0.122 1.00 89.44 189 TYR A C 1
ATOM 1590 O O . TYR A 1 189 ? -5.306 12.692 0.860 1.00 89.44 189 TYR A O 1
ATOM 1598 N N . GLU A 1 190 ? -7.429 12.553 0.141 1.00 89.19 190 GLU A N 1
ATOM 1599 C CA . GLU A 1 190 ? -7.990 13.599 1.001 1.00 89.19 190 GLU A CA 1
ATOM 1600 C C . GLU A 1 190 ? -9.440 13.262 1.374 1.00 89.19 190 GLU A C 1
ATOM 1602 O O . GLU A 1 190 ? -10.073 12.459 0.698 1.00 89.19 190 GLU A O 1
ATOM 1607 N N . ASP A 1 191 ? -9.975 13.860 2.438 1.00 90.19 191 ASP A N 1
ATOM 1608 C CA . ASP A 1 191 ? -11.397 13.739 2.799 1.00 90.19 191 ASP A CA 1
ATOM 1609 C C . ASP A 1 191 ? -12.231 14.689 1.921 1.00 90.19 191 ASP A C 1
ATOM 1611 O O . ASP A 1 191 ? -12.339 15.888 2.199 1.00 90.19 191 ASP A O 1
ATOM 1615 N N . ILE A 1 192 ? -12.772 14.172 0.816 1.00 86.81 192 ILE A N 1
ATOM 1616 C CA . ILE A 1 192 ? -13.470 14.973 -0.204 1.00 86.81 192 ILE A CA 1
ATOM 1617 C C . ILE A 1 192 ? -14.903 15.256 0.232 1.00 86.81 192 ILE A C 1
ATOM 1619 O O . ILE A 1 192 ? -15.471 16.306 -0.087 1.00 86.81 192 ILE A O 1
ATOM 1623 N N . ASN A 1 193 ? -15.512 14.296 0.923 1.00 85.75 193 ASN A N 1
ATOM 1624 C CA . ASN A 1 193 ? -16.920 14.343 1.288 1.00 85.75 193 ASN A CA 1
ATOM 1625 C C . ASN A 1 193 ? -17.161 14.975 2.682 1.00 85.75 193 ASN A C 1
ATOM 1627 O O . ASN A 1 193 ? -18.305 15.316 3.005 1.00 85.75 193 ASN A O 1
ATOM 1631 N N . GLY A 1 194 ? -16.100 15.200 3.464 1.00 89.12 194 GLY A N 1
ATOM 1632 C CA . GLY A 1 194 ? -16.126 15.821 4.785 1.00 89.12 194 GLY A CA 1
ATOM 1633 C C . GLY A 1 194 ? -16.636 14.903 5.898 1.00 89.12 194 GLY A C 1
ATOM 1634 O O . GLY A 1 194 ? -17.177 15.411 6.888 1.00 89.12 194 GLY A O 1
ATOM 1635 N N . ASP A 1 195 ? -16.549 13.581 5.740 1.00 86.12 195 ASP A N 1
ATOM 1636 C CA . ASP A 1 195 ? -17.012 12.599 6.727 1.00 86.12 195 ASP A CA 1
ATOM 1637 C C . ASP A 1 195 ? -15.942 12.211 7.763 1.00 86.12 195 ASP A C 1
ATOM 1639 O O . ASP A 1 195 ? -16.224 11.443 8.691 1.00 86.12 195 ASP A O 1
ATOM 1643 N N . GLY A 1 196 ? -14.751 12.810 7.667 1.00 86.44 196 GLY A N 1
ATOM 1644 C CA . GLY A 1 196 ? -13.613 12.559 8.541 1.00 86.44 196 GLY A CA 1
ATOM 1645 C C . GLY A 1 196 ? -12.780 11.347 8.128 1.00 86.44 196 GLY A C 1
ATOM 1646 O O . GLY A 1 196 ? -11.867 10.974 8.870 1.00 86.44 196 GLY A O 1
ATOM 1647 N N . MET A 1 197 ? -13.077 10.725 6.986 1.00 87.75 197 MET A N 1
ATOM 1648 C CA . MET A 1 197 ? -12.307 9.633 6.413 1.00 87.75 197 MET A CA 1
ATOM 1649 C C . MET A 1 197 ? -11.618 10.080 5.122 1.00 87.75 197 MET A C 1
ATOM 1651 O O . MET A 1 197 ? -12.219 10.724 4.273 1.00 87.75 197 MET A O 1
ATOM 1655 N N . LEU A 1 198 ? -10.336 9.740 4.959 1.00 89.62 198 LEU A N 1
ATOM 1656 C CA . LEU A 1 198 ? -9.633 10.053 3.713 1.00 89.62 198 LEU A CA 1
ATOM 1657 C C . LEU A 1 198 ? -10.140 9.156 2.580 1.00 89.62 198 LEU A C 1
ATOM 1659 O O . LEU A 1 198 ? -10.179 7.930 2.721 1.00 89.62 198 LEU A O 1
ATOM 1663 N N . ASP A 1 199 ? -10.468 9.773 1.451 1.00 88.31 199 ASP A N 1
ATOM 1664 C CA . ASP A 1 199 ? -10.887 9.119 0.219 1.00 88.31 199 ASP A CA 1
ATOM 1665 C C . ASP A 1 199 ? -9.685 8.857 -0.693 1.00 88.31 199 ASP A C 1
ATOM 1667 O O . ASP A 1 199 ? -8.696 9.592 -0.686 1.00 88.31 199 ASP A O 1
ATOM 1671 N N . ILE A 1 200 ? -9.770 7.812 -1.520 1.00 90.06 200 ILE A N 1
ATOM 1672 C CA . ILE A 1 200 ? -8.727 7.480 -2.498 1.00 90.06 200 ILE A CA 1
ATOM 1673 C C . ILE A 1 200 ? -9.258 7.804 -3.891 1.00 90.06 200 ILE A C 1
ATOM 1675 O O . ILE A 1 200 ? -10.166 7.138 -4.389 1.00 90.06 200 ILE A O 1
ATOM 1679 N N . MET A 1 201 ? -8.673 8.798 -4.552 1.00 88.06 201 MET A N 1
ATOM 1680 C CA . MET A 1 201 ? -8.975 9.095 -5.951 1.00 88.06 201 MET A CA 1
ATOM 1681 C C . MET A 1 201 ? -7.901 8.519 -6.851 1.00 88.06 201 MET A C 1
ATOM 1683 O O . MET A 1 201 ? -6.712 8.765 -6.646 1.00 88.06 201 MET A O 1
ATOM 1687 N N . VAL A 1 202 ? -8.322 7.829 -7.903 1.00 89.38 202 VAL A N 1
ATOM 1688 C CA . VAL A 1 202 ? -7.413 7.275 -8.904 1.00 89.38 202 VAL A CA 1
ATOM 1689 C C . VAL A 1 202 ? -7.851 7.639 -10.318 1.00 89.38 202 VAL A C 1
ATOM 1691 O O . VAL A 1 202 ? -9.028 7.900 -10.579 1.00 89.38 202 VAL A O 1
ATOM 1694 N N . THR A 1 203 ? -6.902 7.640 -11.251 1.00 86.94 203 THR A N 1
ATOM 1695 C CA . THR A 1 203 ? -7.141 7.958 -12.668 1.00 86.94 203 THR A CA 1
ATOM 1696 C C . THR A 1 203 ? -6.340 7.043 -13.593 1.00 86.94 203 THR A C 1
ATOM 1698 O O . THR A 1 203 ? -5.287 6.535 -13.211 1.00 86.94 203 THR A O 1
ATOM 1701 N N . LYS A 1 204 ? -6.847 6.812 -14.811 1.00 86.56 204 LYS A N 1
ATOM 1702 C CA . LYS A 1 204 ? -6.092 6.116 -15.867 1.00 86.56 204 LYS A CA 1
ATOM 1703 C C . LYS A 1 204 ? -5.140 7.026 -16.640 1.00 86.56 204 LYS A C 1
ATOM 1705 O O . LYS A 1 204 ? -4.337 6.535 -17.420 1.00 86.56 204 LYS A O 1
ATOM 1710 N N . PHE A 1 205 ? -5.257 8.332 -16.460 1.00 79.69 205 PHE A N 1
ATOM 1711 C CA . PHE A 1 205 ? -4.508 9.313 -17.232 1.00 79.69 205 PHE A CA 1
ATOM 1712 C C . PHE A 1 205 ? -3.447 9.974 -16.368 1.00 79.69 205 PHE A C 1
ATOM 1714 O O . PHE A 1 205 ? -3.546 9.996 -15.137 1.00 79.69 205 PHE A O 1
ATOM 1721 N N . ASP A 1 206 ? -2.447 10.560 -17.006 1.00 73.06 206 ASP A N 1
ATOM 1722 C CA . ASP A 1 206 ? -1.577 11.488 -16.302 1.00 73.06 206 ASP A CA 1
ATOM 1723 C C . ASP A 1 206 ? -2.348 12.774 -15.987 1.00 73.06 206 ASP A C 1
ATOM 1725 O O . ASP A 1 206 ? -3.211 13.206 -16.748 1.00 73.06 206 ASP A O 1
ATOM 1729 N N . LYS A 1 207 ? -2.063 13.395 -14.838 1.00 66.44 207 LYS A N 1
ATOM 1730 C CA . LYS A 1 207 ? -2.757 14.587 -14.325 1.00 66.44 207 LYS A CA 1
ATOM 1731 C C . LYS A 1 207 ? -2.802 15.723 -15.339 1.00 66.44 207 LYS A C 1
ATOM 1733 O O . LYS A 1 207 ? -3.810 16.419 -15.421 1.00 66.44 207 LYS A O 1
ATOM 1738 N N . ASP A 1 208 ? -1.730 15.865 -16.113 1.00 66.25 208 ASP A N 1
ATOM 1739 C CA . ASP A 1 208 ? -1.594 16.870 -17.167 1.00 66.25 208 ASP A CA 1
ATOM 1740 C C . ASP A 1 208 ? -2.511 16.596 -18.377 1.00 66.25 208 ASP A C 1
ATOM 1742 O O . ASP A 1 208 ? -2.816 17.509 -19.144 1.00 66.25 208 ASP A O 1
ATOM 1746 N N . GLU A 1 209 ? -2.990 15.359 -18.534 1.00 67.19 209 GLU A N 1
ATOM 1747 C CA . GLU A 1 209 ? -3.894 14.930 -19.607 1.00 67.19 209 GLU A CA 1
ATOM 1748 C C . GLU A 1 209 ? -5.371 14.928 -19.188 1.00 67.19 209 GLU A C 1
ATOM 1750 O O . GLU A 1 209 ? -6.261 14.805 -20.037 1.00 67.19 209 GLU A O 1
ATOM 1755 N N . VAL A 1 210 ? -5.669 15.097 -17.894 1.00 66.88 210 VAL A N 1
ATOM 1756 C CA . VAL A 1 210 ? -7.049 15.053 -17.404 1.00 66.88 210 VAL A CA 1
ATOM 1757 C C . VAL A 1 210 ? -7.799 16.330 -17.791 1.00 66.88 210 VAL A C 1
ATOM 1759 O O . VAL A 1 210 ? -7.685 17.379 -17.156 1.00 66.88 210 VAL A O 1
ATOM 1762 N N . THR A 1 211 ? -8.631 16.234 -18.830 1.00 62.16 211 THR A N 1
ATOM 1763 C CA . THR A 1 211 ? -9.479 17.331 -19.327 1.00 62.16 211 THR A CA 1
ATOM 1764 C C . THR A 1 211 ? -10.938 17.161 -18.891 1.00 62.16 211 THR A C 1
ATOM 1766 O O . THR A 1 211 ? -11.855 17.079 -19.701 1.00 62.16 211 THR A O 1
ATOM 1769 N N . GLY A 1 212 ? -11.178 17.134 -17.578 1.00 63.97 212 GLY A N 1
ATOM 1770 C CA . GLY A 1 212 ? -12.525 17.077 -16.996 1.00 63.97 212 GLY A CA 1
ATOM 1771 C C . GLY A 1 212 ? -12.661 16.061 -15.862 1.00 63.97 212 GLY A C 1
ATOM 1772 O O . GLY A 1 212 ? -11.724 15.352 -15.527 1.00 63.97 212 GLY A O 1
ATOM 1773 N N . LEU A 1 213 ? -13.845 15.999 -15.243 1.00 60.62 213 LEU A N 1
ATOM 1774 C CA . LEU A 1 213 ? -14.127 15.108 -14.103 1.00 60.62 213 LEU A CA 1
ATOM 1775 C C . LEU A 1 213 ? -14.546 13.681 -14.506 1.00 60.62 213 LEU A C 1
ATOM 1777 O O . LEU A 1 213 ? -14.882 12.884 -13.638 1.00 60.62 213 LEU A O 1
ATOM 1781 N N . VAL A 1 214 ? -14.595 13.364 -15.802 1.00 60.12 214 VAL A N 1
ATOM 1782 C CA . VAL A 1 214 ? -15.224 12.125 -16.304 1.00 60.12 214 VAL A CA 1
ATOM 1783 C C . VAL A 1 214 ? -14.322 10.895 -16.135 1.00 60.12 214 VAL A C 1
ATOM 1785 O O . VAL A 1 214 ? -14.806 9.770 -16.202 1.00 60.12 214 VAL A O 1
ATOM 1788 N N . ASP A 1 215 ? -13.036 11.102 -15.852 1.00 68.44 215 ASP A N 1
ATOM 1789 C CA . ASP A 1 215 ? -12.019 10.046 -15.911 1.00 68.44 215 ASP A CA 1
ATOM 1790 C C . ASP A 1 215 ? -11.497 9.584 -14.541 1.00 68.44 215 ASP A C 1
ATOM 1792 O O . ASP A 1 215 ? -10.577 8.764 -14.455 1.00 68.44 215 ASP A O 1
ATOM 1796 N N . PHE A 1 216 ? -12.096 10.084 -13.459 1.00 74.81 216 PHE A N 1
ATOM 1797 C CA . PHE A 1 216 ? -11.747 9.682 -12.102 1.00 74.81 216 PHE A CA 1
ATOM 1798 C C . PHE A 1 216 ? -12.597 8.508 -11.636 1.00 74.81 216 PHE A C 1
ATOM 1800 O O . PHE A 1 216 ? -13.803 8.460 -11.873 1.00 74.81 216 PHE A O 1
ATOM 1807 N N . LYS A 1 217 ? -11.962 7.590 -10.905 1.00 80.50 217 LYS A N 1
ATOM 1808 C CA . LYS A 1 217 ? -12.667 6.701 -9.983 1.00 80.50 217 LYS A CA 1
ATOM 1809 C C . LYS A 1 217 ? -12.361 7.158 -8.569 1.00 80.50 217 LYS A C 1
ATOM 1811 O O . LYS A 1 217 ? -11.191 7.233 -8.186 1.00 80.50 217 LYS A O 1
ATOM 1816 N N . THR A 1 218 ? -13.405 7.425 -7.798 1.00 77.06 218 THR A N 1
ATOM 1817 C CA . THR A 1 218 ? -13.263 7.728 -6.375 1.00 77.06 218 THR A CA 1
ATOM 1818 C C . THR A 1 218 ? -13.638 6.495 -5.578 1.00 77.06 218 THR A C 1
ATOM 1820 O O . THR A 1 218 ? -14.739 5.968 -5.722 1.00 77.06 218 THR A O 1
ATOM 1823 N N . TYR A 1 219 ? -12.716 6.034 -4.743 1.00 76.31 219 TYR A N 1
ATOM 1824 C CA . TYR A 1 219 ? -12.956 4.975 -3.780 1.00 76.31 219 TYR A CA 1
ATOM 1825 C C . TYR A 1 219 ? -13.257 5.614 -2.432 1.00 76.31 219 TYR A C 1
ATOM 1827 O O . TYR A 1 219 ? -12.351 6.068 -1.732 1.00 76.31 219 TYR A O 1
ATOM 1835 N N . LEU A 1 220 ? -14.541 5.634 -2.082 1.00 71.81 220 LEU A N 1
ATOM 1836 C CA . LEU A 1 220 ? -14.998 6.070 -0.771 1.00 71.81 220 LEU A CA 1
ATOM 1837 C C . LEU A 1 220 ? -14.834 4.917 0.211 1.00 71.81 220 LEU A C 1
ATOM 1839 O O . LEU A 1 220 ? -15.347 3.808 -0.004 1.00 71.81 220 LEU A O 1
ATOM 1843 N N . LEU A 1 221 ? -14.154 5.179 1.318 1.00 65.31 221 LEU A N 1
ATOM 1844 C CA . LEU A 1 221 ? -14.124 4.248 2.430 1.00 65.31 221 LEU A CA 1
ATOM 1845 C C . LEU A 1 221 ? -15.331 4.527 3.330 1.00 65.31 221 LEU A C 1
ATOM 1847 O O . LEU A 1 221 ? -15.348 5.487 4.084 1.00 65.31 221 LEU A O 1
ATOM 1851 N N . LYS A 1 222 ? -16.351 3.662 3.304 1.00 63.16 222 LYS A N 1
ATOM 1852 C CA . LYS A 1 222 ? -17.555 3.855 4.135 1.00 63.16 222 LYS A CA 1
ATOM 1853 C C . LYS A 1 222 ? -17.949 2.570 4.852 1.00 63.16 222 LYS A C 1
ATOM 1855 O O . LYS A 1 222 ? -18.008 1.501 4.259 1.00 63.16 222 LYS A O 1
ATOM 1860 N N . ASN A 1 223 ? -18.238 2.636 6.151 1.00 56.16 223 ASN A N 1
ATOM 1861 C CA . ASN A 1 223 ? -18.827 1.522 6.918 1.00 56.16 223 ASN A CA 1
ATOM 1862 C C . ASN A 1 223 ? -18.178 0.133 6.700 1.00 56.16 223 ASN A C 1
ATOM 1864 O O . ASN A 1 223 ? -18.880 -0.872 6.617 1.00 56.16 223 ASN A O 1
ATOM 1868 N N . GLY A 1 224 ? -16.852 0.051 6.570 1.00 52.53 224 GLY A N 1
ATOM 1869 C CA . GLY A 1 224 ? -16.167 -1.232 6.373 1.00 52.53 224 GLY A CA 1
ATOM 1870 C C . GLY A 1 224 ? -16.007 -1.690 4.914 1.00 52.53 224 GLY A C 1
ATOM 1871 O O . GLY A 1 224 ? -15.227 -2.608 4.679 1.00 52.53 224 GLY A O 1
ATOM 1872 N N . GLY A 1 225 ? -16.656 -1.039 3.944 1.00 52.25 225 GLY A N 1
ATOM 1873 C CA . GLY A 1 225 ? -16.537 -1.332 2.509 1.00 52.25 225 GLY A CA 1
ATOM 1874 C C . GLY A 1 225 ? -15.770 -0.263 1.723 1.00 52.25 225 GLY A C 1
ATOM 1875 O O . GLY A 1 225 ? -15.582 0.854 2.212 1.00 52.25 225 GLY A O 1
ATOM 1876 N N . TYR A 1 226 ? -15.349 -0.627 0.509 1.00 59.50 226 TYR A N 1
ATOM 1877 C CA . TYR A 1 226 ? -14.870 0.302 -0.519 1.00 59.50 226 TYR A CA 1
ATOM 1878 C C . TYR A 1 226 ? -15.963 0.449 -1.565 1.00 59.50 226 TYR A C 1
ATOM 1880 O O . TYR A 1 226 ? -16.492 -0.558 -2.039 1.00 59.50 226 TYR A O 1
ATOM 1888 N N . TYR A 1 227 ? -16.291 1.685 -1.918 1.00 61.56 227 TYR A N 1
ATOM 1889 C CA . TYR A 1 227 ? -17.301 1.980 -2.927 1.00 61.56 227 TYR A CA 1
ATOM 1890 C C . TYR A 1 227 ? -16.674 2.797 -4.035 1.00 61.56 227 TYR A C 1
ATOM 1892 O O . TYR A 1 227 ? -16.000 3.780 -3.755 1.00 61.56 227 TYR A O 1
ATOM 1900 N N . ILE A 1 228 ? -16.922 2.390 -5.276 1.00 60.34 228 ILE A N 1
ATOM 1901 C CA . ILE A 1 228 ? -16.582 3.189 -6.449 1.00 60.34 228 ILE A CA 1
ATOM 1902 C C . ILE A 1 228 ? -17.743 4.151 -6.686 1.00 60.34 228 ILE A C 1
ATOM 1904 O O . ILE A 1 228 ? -18.880 3.696 -6.834 1.00 60.34 228 ILE A O 1
ATOM 1908 N N . GLN A 1 229 ? -17.452 5.448 -6.703 1.00 57.84 229 GLN A N 1
ATOM 1909 C CA . GLN A 1 229 ? -18.380 6.496 -7.128 1.00 57.84 229 GLN A CA 1
ATOM 1910 C C . GLN A 1 229 ? -18.069 6.965 -8.551 1.00 57.84 229 GLN A C 1
ATOM 1912 O O . GLN A 1 229 ? -16.869 6.967 -8.918 1.00 57.84 229 GLN A O 1
#

Nearest PDB structures (foldseek):
  4u1f-assembly1_B  TM=4.723E-01  e=1.085E+00  Saccharomyces cerevisiae S288C
  4u1f-assembly1_A  TM=4.767E-01  e=1.646E+00  Saccharomyces cerevisiae S288C
  6fec-assembly1_w  TM=3.022E-01  e=1.408E+00  Homo sapiens

Solvent-accessible surface area (backbone atoms only — not comparable to full-atom values): 13564 Å² total; per-residue (Å²): 113,74,71,61,56,55,53,53,54,55,55,56,63,68,70,68,69,74,82,72,80,75,71,82,72,76,80,64,77,55,78,74,58,86,84,60,74,73,75,62,84,69,77,96,58,99,39,72,68,58,43,51,52,52,48,59,70,75,42,57,73,40,78,77,45,77,51,73,50,71,50,87,90,40,96,54,48,36,38,41,35,37,23,23,58,64,92,66,83,64,75,44,71,28,30,34,45,36,38,33,50,77,97,46,78,46,79,46,68,41,88,66,16,29,29,51,66,53,79,84,53,75,86,57,41,72,73,60,57,73,56,35,77,56,97,55,61,52,47,45,35,33,73,36,40,95,58,33,36,34,39,39,39,41,29,50,48,83,97,36,84,31,27,35,30,35,34,29,37,59,49,74,46,102,53,70,39,76,79,42,76,48,60,27,36,72,66,48,78,45,51,83,86,72,81,77,39,42,24,45,30,30,22,58,57,56,79,94,68,58,88,64,83,85,61,55,43,36,37,42,67,50,96,95,45,61,31,58,95

Secondary st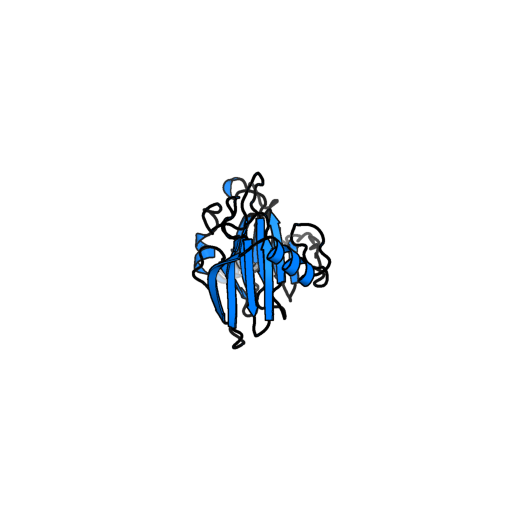ructure (DSSP, 8-state):
-HHHHHHHHHHHHHT------------------TTS----SS---S-HHHHHHHHHHH--EEEEEEEEEEETTEEEEEEEEEEEETT--SS-SEEEEEEEETTEEEEEEEEEEEE-TTTS--SS-HHHHHT-SS--SSEEEEEEETTEEEEEEEE--TT-SSPEEEEEESSSSSS-EEEEEEE-EEEEEE-SSSSSS-EEEEESS-GGG--SSTTEEEEEEETTEEEE-